Protein AF-0000000084926804 (afdb_homodimer)

Solvent-accessible surface area (backbone atoms only — not comparable to full-atom values): 15052 Å² total; per-residue (Å²): 116,41,61,36,42,78,73,49,74,44,76,38,79,79,90,67,45,27,30,41,32,33,20,32,92,79,50,56,41,26,38,71,42,80,40,52,68,67,52,47,49,53,35,52,42,31,74,64,64,62,81,61,98,59,61,49,73,64,50,40,48,51,51,53,31,52,75,68,44,36,44,70,62,35,22,33,40,64,49,73,57,96,87,41,63,34,20,32,35,34,32,30,38,82,84,68,51,77,44,79,39,80,36,38,44,63,58,36,52,32,47,24,50,66,68,70,32,52,36,30,33,34,68,84,52,56,81,67,37,38,47,47,73,75,73,51,76,125,116,42,62,36,43,79,74,46,75,45,77,38,78,77,89,67,44,26,29,42,32,34,21,31,90,78,52,55,41,26,38,71,42,81,42,52,69,66,52,45,48,51,36,52,45,32,74,64,64,62,83,61,97,60,61,47,73,63,51,42,48,51,50,53,31,52,76,67,45,35,45,70,64,33,22,33,40,62,49,72,56,95,89,40,64,33,18,34,36,35,34,30,40,82,84,69,49,76,42,78,41,80,36,39,46,65,58,36,52,30,45,23,52,68,68,70,32,53,37,28,32,34,68,85,52,57,82,69,37,39,46,43,72,75,73,52,76,127

InterPro domains:
  IPR003729 Bifunctional nuclease domain [PF02577] (20-127)
  IPR003729 Bifunctional nuclease domain [PS51658] (1-133)
  IPR036104 Bifunctional nuclease superfamily [G3DSA:3.10.690.10] (1-134)
  IPR036104 Bifunctional nuclease superfamily [SSF103256] (1-133)

Organism: Caldicellulosiruptor owensensis (strain ATCC 700167 / DSM 13100 / OL) (NCBI:txid632518)

Structure (mmCIF, N/CA/C/O backbone):
data_AF-0000000084926804-model_v1
#
loop_
_entity.id
_entity.type
_entity.pdbx_description
1 polymer 'BFN domain-containing protein'
#
loop_
_atom_site.group_PDB
_atom_site.id
_atom_site.type_symbol
_atom_site.label_atom_id
_atom_site.label_alt_id
_atom_site.label_comp_id
_atom_site.label_asym_id
_atom_site.label_entity_id
_atom_site.label_seq_id
_atom_site.pdbx_PDB_ins_code
_atom_site.Cartn_x
_atom_site.Cartn_y
_atom_site.Cartn_z
_atom_site.occupancy
_atom_site.B_iso_or_equiv
_atom_site.auth_seq_id
_atom_site.auth_comp_id
_atom_site.auth_asym_id
_atom_site.auth_atom_id
_atom_site.pdbx_PDB_model_num
ATOM 1 N N . MET A 1 1 ? 8.609 -23.125 -11.844 1 93.81 1 MET A N 1
ATOM 2 C CA . MET A 1 1 ? 7.625 -22.047 -11.734 1 93.81 1 MET A CA 1
ATOM 3 C C . MET A 1 1 ? 6.91 -21.828 -13.062 1 93.81 1 MET A C 1
ATOM 5 O O . MET A 1 1 ? 7.469 -22.109 -14.125 1 93.81 1 MET A O 1
ATOM 9 N N . ILE A 1 2 ? 5.672 -21.547 -13.031 1 97 2 ILE A N 1
ATOM 10 C CA . ILE A 1 2 ? 4.859 -21.328 -14.219 1 97 2 ILE A CA 1
ATOM 11 C C . ILE A 1 2 ? 4.535 -19.844 -14.359 1 97 2 ILE A C 1
ATOM 13 O O . ILE A 1 2 ? 3.955 -19.25 -13.453 1 97 2 ILE A O 1
ATOM 17 N N . GLU A 1 3 ? 4.93 -19.281 -15.492 1 98.12 3 GLU A N 1
ATOM 18 C CA . GLU A 1 3 ? 4.66 -17.859 -15.727 1 98.12 3 GLU A CA 1
ATOM 19 C C . GLU A 1 3 ? 3.174 -17.625 -15.977 1 98.12 3 GLU A C 1
ATOM 21 O O . GLU A 1 3 ? 2.539 -18.359 -16.734 1 98.12 3 GLU A O 1
ATOM 26 N N . MET A 1 4 ? 2.682 -16.656 -15.289 1 98.06 4 MET A N 1
ATOM 27 C CA . MET A 1 4 ? 1.266 -16.312 -15.367 1 98.06 4 MET A CA 1
ATOM 28 C C . MET A 1 4 ? 1.083 -14.852 -15.758 1 98.06 4 MET A C 1
ATOM 30 O O . MET A 1 4 ? 1.999 -14.047 -15.594 1 98.06 4 MET A O 1
ATOM 34 N N . TYR A 1 5 ? -0.01 -14.523 -16.297 1 96.94 5 TYR A N 1
ATOM 35 C CA . TYR A 1 5 ? -0.399 -13.133 -16.531 1 96.94 5 TYR A CA 1
ATOM 36 C C . TYR A 1 5 ? -1.81 -12.875 -16.016 1 96.94 5 TYR A C 1
ATOM 38 O O . TYR A 1 5 ? -2.609 -13.797 -15.867 1 96.94 5 TYR A O 1
ATOM 46 N N . VAL A 1 6 ? -2.057 -11.617 -15.68 1 97.06 6 VAL A N 1
ATOM 47 C CA . VAL A 1 6 ? -3.395 -11.242 -15.227 1 97.06 6 VAL A CA 1
ATOM 48 C C . VAL A 1 6 ? -4.328 -11.109 -16.438 1 97.06 6 VAL A C 1
ATOM 50 O O . VAL A 1 6 ? -4.18 -10.188 -17.234 1 97.06 6 VAL A O 1
ATOM 53 N N . LYS A 1 7 ? -5.199 -11.953 -16.5 1 94 7 LYS A N 1
ATOM 54 C CA . LYS A 1 7 ? -6.164 -11.883 -17.578 1 94 7 LYS A CA 1
ATOM 55 C C . LYS A 1 7 ? -7.223 -10.82 -17.312 1 94 7 LYS A C 1
ATOM 57 O O . LYS A 1 7 ? -7.504 -9.984 -18.172 1 94 7 LYS A O 1
ATOM 62 N N . ASN A 1 8 ? -7.793 -10.914 -16.172 1 91.88 8 ASN A N 1
ATOM 63 C CA . ASN A 1 8 ? -8.812 -9.953 -15.781 1 91.88 8 ASN A CA 1
ATOM 64 C C . ASN A 1 8 ? -9.094 -10.016 -14.281 1 91.88 8 ASN A C 1
ATOM 66 O O . ASN A 1 8 ? -8.562 -10.875 -13.578 1 91.88 8 ASN A O 1
ATOM 70 N N . VAL A 1 9 ? -9.758 -8.969 -13.836 1 94.88 9 VAL A N 1
ATOM 71 C CA . VAL A 1 9 ? -10.391 -8.977 -12.516 1 94.88 9 VAL A CA 1
ATOM 72 C C . VAL A 1 9 ? -11.906 -9.078 -12.672 1 94.88 9 VAL A C 1
ATOM 74 O O . VAL A 1 9 ? -12.516 -8.273 -13.383 1 94.88 9 VAL A O 1
ATOM 77 N N . VAL A 1 10 ? -12.469 -10.055 -12.016 1 91.31 10 VAL A N 1
ATOM 78 C CA . VAL A 1 10 ? -13.891 -10.312 -12.25 1 91.31 10 VAL A CA 1
ATOM 79 C C . VAL A 1 10 ? -14.68 -10.094 -10.961 1 91.31 10 VAL A C 1
ATOM 81 O O . VAL A 1 10 ? -14.133 -10.242 -9.867 1 91.31 10 VAL A O 1
ATOM 84 N N . PHE A 1 11 ? -15.945 -9.664 -11.172 1 91.69 11 PHE A N 1
ATOM 85 C CA . PHE A 1 11 ? -16.906 -9.523 -10.078 1 91.69 11 PHE A CA 1
ATOM 86 C C . PHE A 1 11 ? -17.906 -10.672 -10.086 1 91.69 11 PHE A C 1
ATOM 88 O O . PHE A 1 11 ? -18.453 -11.016 -11.125 1 91.69 11 PHE A O 1
ATOM 95 N N . PHE A 1 12 ? -17.953 -11.312 -8.93 1 83.88 12 PHE A N 1
ATOM 96 C CA . PHE A 1 12 ? -18.953 -12.367 -8.773 1 83.88 12 PHE A CA 1
ATOM 97 C C . PHE A 1 12 ? -20.219 -11.836 -8.109 1 83.88 12 PHE A C 1
ATOM 99 O O . PHE A 1 12 ? -20.188 -11.438 -6.945 1 83.88 12 PHE A O 1
ATOM 106 N N . GLU A 1 13 ? -21.234 -11.711 -8.812 1 79 13 GLU A N 1
ATOM 107 C CA . GLU A 1 13 ? -22.516 -11.203 -8.297 1 79 13 GLU A CA 1
ATOM 108 C C . GLU A 1 13 ? -23.016 -12.047 -7.137 1 79 13 GLU A C 1
ATOM 110 O O . GLU A 1 13 ? -23.516 -11.516 -6.145 1 79 13 GLU A O 1
ATOM 115 N N . GLU A 1 14 ? -22.859 -13.289 -7.391 1 70.31 14 GLU A N 1
ATOM 116 C CA . GLU A 1 14 ? -23.281 -14.195 -6.328 1 70.31 14 GLU A CA 1
ATOM 117 C C . GLU A 1 14 ? -22.281 -14.203 -5.18 1 70.31 14 GLU A C 1
ATOM 119 O O . GLU A 1 14 ? -21.109 -14.523 -5.371 1 70.31 14 GLU A O 1
ATOM 124 N N . GLY A 1 15 ? -22.609 -13.742 -3.963 1 69.06 15 GLY A N 1
ATOM 125 C CA . GLY A 1 15 ? -21.734 -13.703 -2.803 1 69.06 15 GLY A CA 1
ATOM 126 C C . GLY A 1 15 ? -21.047 -12.359 -2.623 1 69.06 15 GLY A C 1
ATOM 127 O O . GLY A 1 15 ? -20.578 -12.039 -1.53 1 69.06 15 GLY A O 1
ATOM 128 N N . GLY A 1 16 ? -20.984 -11.609 -3.777 1 76.12 16 GLY A N 1
ATOM 129 C CA . GLY A 1 16 ? -20.438 -10.266 -3.709 1 76.12 16 GLY A CA 1
ATOM 130 C C . GLY A 1 16 ? -18.938 -10.234 -3.588 1 76.12 16 GLY A C 1
ATOM 131 O O . GLY A 1 16 ? -18.391 -9.688 -2.625 1 76.12 16 GLY A O 1
ATOM 132 N N . GLY A 1 17 ? -18.188 -10.953 -4.488 1 88.31 17 GLY A N 1
ATOM 133 C CA . GLY A 1 17 ? -16.734 -11 -4.332 1 88.31 17 GLY A CA 1
ATOM 134 C C . GLY A 1 17 ? -15.992 -10.766 -5.633 1 88.31 17 GLY A C 1
ATOM 135 O O . GLY A 1 17 ? -16.609 -10.648 -6.695 1 88.31 17 GLY A O 1
ATOM 136 N N . PHE A 1 18 ? -14.742 -10.43 -5.531 1 94.38 18 PHE A N 1
ATOM 137 C CA . PHE A 1 18 ? -13.867 -10.219 -6.68 1 94.38 18 PHE A CA 1
ATOM 138 C C . PHE A 1 18 ? -12.805 -11.312 -6.75 1 94.38 18 PHE A C 1
ATOM 140 O O . PHE A 1 18 ? -12.453 -11.906 -5.734 1 94.38 18 PHE A O 1
ATOM 147 N N . ALA A 1 19 ? -12.43 -11.586 -7.969 1 94.75 19 ALA A N 1
ATOM 148 C CA . ALA A 1 19 ? -11.289 -12.477 -8.141 1 94.75 19 ALA A CA 1
ATOM 149 C C . ALA A 1 19 ? -10.359 -11.977 -9.242 1 94.75 19 ALA A C 1
ATOM 151 O O . ALA A 1 19 ? -10.82 -11.445 -10.258 1 94.75 19 ALA A O 1
ATOM 152 N N . VAL A 1 20 ? -9.117 -12.047 -8.977 1 96.94 20 VAL A N 1
ATOM 153 C CA . VAL A 1 20 ? -8.141 -11.875 -10.047 1 96.94 20 VAL A CA 1
ATOM 154 C C . VAL A 1 20 ? -7.879 -13.219 -10.727 1 96.94 20 VAL A C 1
ATOM 156 O O . VAL A 1 20 ? -7.711 -14.242 -10.047 1 96.94 20 VAL A O 1
ATOM 159 N N . LEU A 1 21 ? -7.93 -13.219 -12.07 1 96.12 21 LEU A N 1
ATOM 160 C CA . LEU A 1 21 ? -7.695 -14.43 -12.844 1 96.12 21 LEU A CA 1
ATOM 161 C C . LEU A 1 21 ? -6.289 -14.438 -13.438 1 96.12 21 LEU A C 1
ATOM 163 O O . LEU A 1 21 ? -5.996 -13.656 -14.344 1 96.12 21 LEU A O 1
ATOM 167 N N . LEU A 1 22 ? -5.438 -15.312 -12.859 1 97.69 22 LEU A N 1
ATOM 168 C CA . LEU A 1 22 ? -4.098 -15.516 -13.406 1 97.69 22 LEU A CA 1
ATOM 169 C C . LEU A 1 22 ? -4.094 -16.656 -14.414 1 97.69 22 LEU A C 1
ATOM 171 O O . LEU A 1 22 ? -4.52 -17.766 -14.102 1 97.69 22 LEU A O 1
ATOM 175 N N . CYS A 1 23 ? -3.574 -16.375 -15.586 1 96.69 23 CYS A N 1
ATOM 176 C CA . CYS A 1 23 ? -3.584 -17.359 -16.656 1 96.69 23 CYS A CA 1
ATOM 177 C C . CYS A 1 23 ? -2.174 -17.609 -17.188 1 96.69 23 CYS A C 1
ATOM 179 O O . CYS A 1 23 ? -1.32 -16.734 -17.125 1 96.69 23 CYS A O 1
ATOM 181 N N . ASP A 1 24 ? -2.01 -18.859 -17.656 1 95.31 24 ASP A N 1
ATOM 182 C CA . ASP A 1 24 ? -0.743 -19.141 -18.328 1 95.31 24 ASP A CA 1
ATOM 183 C C . ASP A 1 24 ? -0.727 -18.578 -19.734 1 95.31 24 ASP A C 1
ATOM 185 O O . ASP A 1 24 ? -1.743 -18.078 -20.234 1 95.31 24 ASP A O 1
ATOM 189 N N . LYS A 1 25 ? 0.411 -18.609 -20.344 1 91.12 25 LYS A N 1
ATOM 190 C CA . LYS A 1 25 ? 0.63 -17.984 -21.656 1 91.12 25 LYS A CA 1
ATOM 191 C C . LYS A 1 25 ? -0.334 -18.547 -22.703 1 91.12 25 LYS A C 1
ATOM 193 O O . LYS A 1 25 ? -0.746 -17.828 -23.609 1 91.12 25 LYS A O 1
ATOM 198 N N . ASN A 1 26 ? -0.701 -19.766 -22.516 1 89.31 26 ASN A N 1
ATOM 199 C CA . ASN A 1 26 ? -1.553 -20.422 -23.516 1 89.31 26 ASN A CA 1
ATOM 200 C C . ASN A 1 26 ? -3.014 -20.438 -23.062 1 89.31 26 ASN A C 1
ATOM 202 O O . ASN A 1 26 ? -3.848 -21.094 -23.688 1 89.31 26 ASN A O 1
ATOM 206 N N . ASN A 1 27 ? -3.324 -19.75 -22.031 1 87.94 27 ASN A N 1
ATOM 207 C CA . ASN A 1 27 ? -4.672 -19.672 -21.484 1 87.94 27 ASN A CA 1
ATOM 208 C C . ASN A 1 27 ? -5.25 -21.047 -21.188 1 87.94 27 ASN A C 1
ATOM 210 O O . ASN A 1 27 ? -6.445 -21.281 -21.391 1 87.94 27 ASN A O 1
ATOM 214 N N . LYS A 1 28 ? -4.43 -21.969 -20.859 1 89.25 28 LYS A N 1
ATOM 215 C CA . LYS A 1 28 ? -4.883 -23.328 -20.562 1 89.25 28 LYS A CA 1
ATOM 216 C C . LYS A 1 28 ? -5.223 -23.484 -19.078 1 89.25 28 LYS A C 1
ATOM 218 O O . LYS A 1 28 ? -6.078 -24.281 -18.719 1 89.25 28 LYS A O 1
ATOM 223 N N . MET A 1 29 ? -4.488 -22.812 -18.312 1 93.62 29 MET A N 1
ATOM 224 C CA . MET A 1 29 ? -4.68 -22.875 -16.875 1 93.62 29 MET A CA 1
ATOM 225 C C . MET A 1 29 ? -5.008 -21.5 -16.312 1 93.62 29 MET A C 1
ATOM 227 O O . MET A 1 29 ? -4.344 -20.516 -16.641 1 93.62 29 MET A O 1
ATOM 231 N N . VAL A 1 30 ? -6.09 -21.453 -15.508 1 95.69 30 VAL A N 1
ATOM 232 C CA . VAL A 1 30 ? -6.477 -20.219 -14.828 1 95.69 30 VAL A CA 1
ATOM 233 C C . VAL A 1 30 ? -6.48 -20.422 -13.32 1 95.69 30 VAL A C 1
ATOM 235 O O . VAL A 1 30 ? -7.082 -21.391 -12.828 1 95.69 30 VAL A O 1
ATOM 238 N N . LEU A 1 31 ? -5.746 -19.656 -12.633 1 97 31 LEU A N 1
ATOM 239 C CA . LEU A 1 31 ? -5.762 -19.625 -11.172 1 97 31 LEU A CA 1
ATOM 240 C C . LEU A 1 31 ? -6.57 -18.438 -10.656 1 97 31 LEU A C 1
ATOM 242 O O . LEU A 1 31 ? -6.102 -17.312 -10.695 1 97 31 LEU A O 1
ATOM 246 N N . PRO A 1 32 ? -7.754 -18.688 -10.211 1 95.75 32 PRO A N 1
ATOM 247 C CA . PRO A 1 32 ? -8.516 -17.594 -9.602 1 95.75 32 PRO A CA 1
ATOM 248 C C . PRO A 1 32 ? -8.109 -17.328 -8.156 1 95.75 32 PRO A C 1
ATOM 250 O O . PRO A 1 32 ? -7.969 -18.266 -7.363 1 95.75 32 PRO A O 1
ATOM 253 N N . ILE A 1 33 ? -7.859 -16.156 -7.832 1 96.88 33 ILE A N 1
ATOM 254 C CA . ILE A 1 33 ? -7.555 -15.766 -6.461 1 96.88 33 ILE A CA 1
ATOM 255 C C . ILE A 1 33 ? -8.578 -14.742 -5.98 1 96.88 33 ILE A C 1
ATOM 257 O O . ILE A 1 33 ? -8.664 -13.641 -6.527 1 96.88 33 ILE A O 1
ATOM 261 N N . PHE A 1 34 ? -9.367 -15.117 -4.953 1 94.31 34 PHE A N 1
ATOM 262 C CA . PHE A 1 34 ? -10.383 -14.227 -4.41 1 94.31 34 PHE A CA 1
ATOM 263 C C . PHE A 1 34 ? -9.742 -13.07 -3.654 1 94.31 34 PHE A C 1
ATOM 265 O O . PHE A 1 34 ? -8.773 -13.266 -2.912 1 94.31 34 PHE A O 1
ATOM 272 N N . ILE A 1 35 ? -10.25 -11.891 -3.93 1 93.75 35 ILE A N 1
ATOM 273 C CA . ILE A 1 35 ? -9.695 -10.68 -3.326 1 93.75 35 ILE A CA 1
ATOM 274 C C . ILE A 1 35 ? -10.828 -9.727 -2.953 1 93.75 35 ILE A C 1
ATOM 276 O O . ILE A 1 35 ? -11.977 -9.922 -3.355 1 93.75 35 ILE A O 1
ATOM 280 N N . GLY A 1 36 ? -10.539 -8.773 -2.125 1 89.75 36 GLY A N 1
ATOM 281 C CA . GLY A 1 36 ? -11.508 -7.758 -1.767 1 89.75 36 GLY A CA 1
ATOM 282 C C . GLY A 1 36 ? -11.664 -6.68 -2.824 1 89.75 36 GLY A C 1
ATOM 283 O O . GLY A 1 36 ? -10.875 -6.617 -3.773 1 89.75 36 GLY A O 1
ATOM 284 N N . PRO A 1 37 ? -12.719 -5.879 -2.689 1 87.94 37 PRO A N 1
ATOM 285 C CA . PRO A 1 37 ? -12.992 -4.836 -3.682 1 87.94 37 PRO A CA 1
ATOM 286 C C . PRO A 1 37 ? -11.836 -3.85 -3.836 1 87.94 37 PRO A C 1
ATOM 288 O O . PRO A 1 37 ? -11.562 -3.383 -4.945 1 87.94 37 PRO A O 1
ATOM 291 N N . LEU A 1 38 ? -11.195 -3.502 -2.797 1 86.25 38 LEU A N 1
ATOM 292 C CA . LEU A 1 38 ? -10.117 -2.523 -2.857 1 86.25 38 LEU A CA 1
ATOM 293 C C . LEU A 1 38 ? -8.891 -3.109 -3.555 1 86.25 38 LEU A C 1
ATOM 295 O O . LEU A 1 38 ? -8.234 -2.43 -4.352 1 86.25 38 LEU A O 1
ATOM 299 N N . GLU A 1 39 ? -8.625 -4.297 -3.227 1 92.56 39 GLU A N 1
ATOM 300 C CA . GLU A 1 39 ? -7.562 -4.996 -3.941 1 92.56 39 GLU A CA 1
ATOM 301 C C . GLU A 1 39 ? -7.863 -5.086 -5.434 1 92.56 39 GLU A C 1
ATOM 303 O O . GLU A 1 39 ? -6.992 -4.828 -6.266 1 92.56 39 GLU A O 1
ATOM 308 N N . ALA A 1 40 ? -9.094 -5.395 -5.656 1 93.56 40 ALA A N 1
ATOM 309 C CA . ALA A 1 40 ? -9.547 -5.5 -7.043 1 93.56 40 ALA A CA 1
ATOM 310 C C . ALA A 1 40 ? -9.367 -4.176 -7.781 1 93.56 40 ALA A C 1
ATOM 312 O O . ALA A 1 40 ? -8.875 -4.148 -8.914 1 93.56 40 ALA A O 1
ATOM 313 N N . GLN A 1 41 ? -9.727 -3.186 -7.168 1 90.25 41 GLN A N 1
ATOM 314 C CA . GLN A 1 41 ? -9.578 -1.866 -7.773 1 90.25 41 GLN A CA 1
ATOM 315 C C . GLN A 1 41 ? -8.117 -1.538 -8.039 1 90.25 41 GLN A C 1
ATOM 317 O O . GLN A 1 41 ? -7.77 -1.027 -9.109 1 90.25 41 GLN A O 1
ATOM 322 N N . SER A 1 42 ? -7.25 -1.766 -7.105 1 92.44 42 SER A N 1
ATOM 323 C CA . SER A 1 42 ? -5.824 -1.481 -7.246 1 92.44 42 SER A CA 1
ATOM 324 C C . SER A 1 42 ? -5.223 -2.242 -8.422 1 92.44 42 SER A C 1
ATOM 326 O O . SER A 1 42 ? -4.445 -1.682 -9.195 1 92.44 42 SER A O 1
ATOM 328 N N . ILE A 1 43 ? -5.594 -3.457 -8.547 1 96 43 ILE A N 1
ATOM 329 C CA . ILE A 1 43 ? -5.082 -4.285 -9.633 1 96 43 ILE A CA 1
ATOM 330 C C . ILE A 1 43 ? -5.652 -3.801 -10.961 1 96 43 ILE A C 1
ATOM 332 O O . ILE A 1 43 ? -4.93 -3.699 -11.953 1 96 43 ILE A O 1
ATOM 336 N N . ALA A 1 44 ? -6.953 -3.521 -10.992 1 93.62 44 ALA A N 1
ATOM 337 C CA . ALA A 1 44 ? -7.594 -3.029 -12.211 1 93.62 44 ALA A CA 1
ATOM 338 C C . ALA A 1 44 ? -6.93 -1.745 -12.695 1 93.62 44 ALA A C 1
ATOM 340 O O . ALA A 1 44 ? -6.676 -1.585 -13.891 1 93.62 44 ALA A O 1
ATOM 341 N N . LEU A 1 45 ? -6.656 -0.855 -11.805 1 91.94 45 LEU A N 1
ATOM 342 C CA . LEU A 1 45 ? -5.992 0.4 -12.141 1 91.94 45 LEU A CA 1
ATOM 343 C C . LEU A 1 45 ? -4.609 0.144 -12.734 1 91.94 45 LEU A C 1
ATOM 345 O O . LEU A 1 45 ? -4.215 0.799 -13.703 1 91.94 45 LEU A O 1
ATOM 349 N N . ALA A 1 46 ? -3.898 -0.763 -12.156 1 93.5 46 ALA A N 1
ATOM 350 C CA . ALA A 1 46 ? -2.574 -1.111 -12.664 1 93.5 46 ALA A CA 1
ATOM 351 C C . ALA A 1 46 ? -2.664 -1.708 -14.07 1 93.5 46 ALA A C 1
ATOM 353 O O . ALA A 1 46 ? -1.824 -1.422 -14.922 1 93.5 46 ALA A O 1
ATOM 354 N N . LEU A 1 47 ? -3.656 -2.549 -14.273 1 93.25 47 LEU A N 1
ATOM 355 C CA . LEU A 1 47 ? -3.867 -3.193 -15.562 1 93.25 47 LEU A CA 1
ATOM 356 C C . LEU A 1 47 ? -4.117 -2.156 -16.656 1 93.25 47 LEU A C 1
ATOM 358 O O . LEU A 1 47 ? -3.682 -2.328 -17.797 1 93.25 47 LEU A O 1
ATOM 362 N N . GLU A 1 48 ? -4.781 -1.184 -16.25 1 90.44 48 GLU A N 1
ATOM 363 C CA . GLU A 1 48 ? -5.156 -0.145 -17.203 1 90.44 48 GLU A CA 1
ATOM 364 C C . GLU A 1 48 ? -4.004 0.827 -17.438 1 90.44 48 GLU A C 1
ATOM 366 O O . GLU A 1 48 ? -4.066 1.67 -18.344 1 90.44 48 GLU A O 1
ATOM 371 N N . LYS A 1 49 ? -2.947 0.689 -16.719 1 83.75 49 LYS A N 1
ATOM 372 C CA . LYS A 1 49 ? -1.778 1.56 -16.797 1 83.75 49 LYS A CA 1
ATOM 373 C C . LYS A 1 49 ? -2.176 3.027 -16.656 1 83.75 49 LYS A C 1
ATOM 375 O O . LYS A 1 49 ? -1.658 3.883 -17.391 1 83.75 49 LYS A O 1
ATOM 380 N N . GLN A 1 50 ? -3.125 3.207 -15.914 1 77 50 GLN A N 1
ATOM 381 C CA . GLN A 1 50 ? -3.602 4.57 -15.703 1 77 50 GLN A CA 1
ATOM 382 C C . GLN A 1 50 ? -2.725 5.309 -14.695 1 77 50 GLN A C 1
ATOM 384 O O . GLN A 1 50 ? -2.443 4.793 -13.609 1 77 50 GLN A O 1
ATOM 389 N N . LYS A 1 51 ? -2.152 6.402 -15.18 1 75.88 51 LYS A N 1
ATOM 390 C CA . LYS A 1 51 ? -1.405 7.242 -14.25 1 75.88 51 LYS A CA 1
ATOM 391 C C . LYS A 1 51 ? -2.322 8.25 -13.555 1 75.88 51 LYS A C 1
ATOM 393 O O . LYS A 1 51 ? -3.045 8.992 -14.219 1 75.88 51 LYS A O 1
ATOM 398 N N . LEU A 1 52 ? -2.34 8.062 -12.305 1 80.06 52 LEU A N 1
ATOM 399 C CA . LEU A 1 52 ? -3.164 8.984 -11.523 1 80.06 52 LEU A CA 1
ATOM 400 C C . LEU A 1 52 ? -2.35 10.188 -11.062 1 80.06 52 LEU A C 1
ATOM 402 O O . LEU A 1 52 ? -1.125 10.102 -10.938 1 80.06 52 LEU A O 1
ATOM 406 N N . PRO A 1 53 ? -2.967 11.32 -10.891 1 77.25 53 PRO A N 1
ATOM 407 C CA . PRO A 1 53 ? -2.266 12.547 -10.5 1 77.25 53 PRO A CA 1
ATOM 408 C C . PRO A 1 53 ? -1.486 12.391 -9.195 1 77.25 53 PRO A C 1
ATOM 410 O O . PRO A 1 53 ? -0.422 12.992 -9.031 1 77.25 53 PRO A O 1
ATOM 413 N N . ARG A 1 54 ? -2.053 11.594 -8.328 1 83.69 54 ARG A N 1
ATOM 414 C CA . ARG A 1 54 ? -1.399 11.312 -7.051 1 83.69 54 ARG A CA 1
ATOM 415 C C . ARG A 1 54 ? -1.157 9.82 -6.879 1 83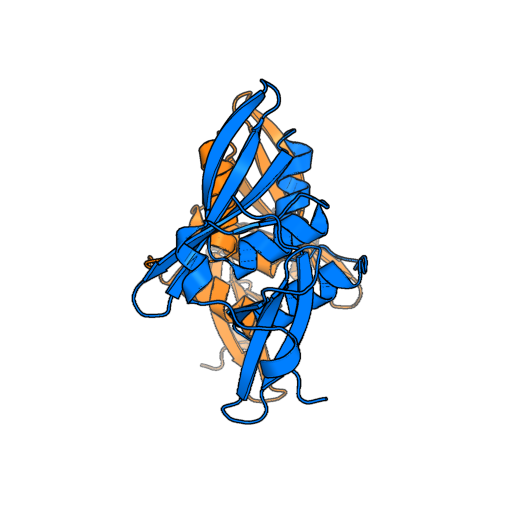.69 54 ARG A C 1
ATOM 417 O O . ARG A 1 54 ? -1.981 9 -7.293 1 83.69 54 ARG A O 1
ATOM 424 N N . PRO A 1 55 ? -0.018 9.586 -6.273 1 88.56 55 PRO A N 1
ATOM 425 C CA . PRO A 1 55 ? 0.291 8.172 -6.086 1 88.56 55 PRO A CA 1
ATOM 426 C C . PRO A 1 55 ? -0.686 7.473 -5.141 1 88.56 55 PRO A C 1
ATOM 428 O O . PRO A 1 55 ? -1.005 8.008 -4.074 1 88.56 55 PRO A O 1
ATOM 431 N N . LEU A 1 56 ? -1.169 6.348 -5.641 1 92 56 LEU A N 1
ATOM 432 C CA . LEU A 1 56 ? -1.864 5.465 -4.711 1 92 56 LEU A CA 1
ATOM 433 C C . LEU A 1 56 ? -0.872 4.621 -3.918 1 92 56 LEU A C 1
ATOM 435 O O . LEU A 1 56 ? 0.342 4.758 -4.086 1 92 56 LEU A O 1
ATOM 439 N N . THR A 1 57 ? -1.408 3.83 -3.078 1 94.5 57 THR A N 1
ATOM 440 C CA . THR A 1 57 ? -0.573 3.141 -2.102 1 94.5 57 THR A CA 1
ATOM 441 C C . THR A 1 57 ? 0.496 2.303 -2.797 1 94.5 57 THR A C 1
ATOM 443 O O . THR A 1 57 ? 1.676 2.375 -2.445 1 94.5 57 THR A O 1
ATOM 446 N N . HIS A 1 58 ? 0.123 1.53 -3.803 1 95.88 58 HIS A N 1
ATOM 447 C CA . HIS A 1 58 ? 1.098 0.682 -4.48 1 95.88 58 HIS A CA 1
ATOM 448 C C . HIS A 1 58 ? 2.059 1.511 -5.324 1 95.88 58 HIS A C 1
ATOM 450 O O . HIS A 1 58 ? 3.217 1.133 -5.504 1 95.88 58 HIS A O 1
ATOM 456 N N . ASP A 1 59 ? 1.575 2.639 -5.832 1 94.62 59 ASP A N 1
ATOM 457 C CA . ASP A 1 59 ? 2.461 3.557 -6.543 1 94.62 59 ASP A CA 1
ATOM 458 C C . ASP A 1 59 ? 3.527 4.125 -5.609 1 94.62 59 ASP A C 1
ATOM 460 O O . ASP A 1 59 ? 4.684 4.277 -6 1 94.62 59 ASP A O 1
ATOM 464 N N . LEU A 1 60 ? 3.066 4.426 -4.441 1 95.38 60 LEU A N 1
ATOM 465 C CA . LEU A 1 60 ? 4.004 4.91 -3.436 1 95.38 60 LEU A CA 1
ATOM 466 C C . LEU A 1 60 ? 5.09 3.877 -3.16 1 95.38 60 LEU A C 1
ATOM 468 O O . LEU A 1 60 ? 6.27 4.219 -3.055 1 95.38 60 LEU A O 1
ATOM 472 N N . ILE A 1 61 ? 4.715 2.631 -3.029 1 96.5 61 ILE A N 1
ATOM 473 C CA . ILE A 1 61 ? 5.672 1.554 -2.814 1 96.5 61 ILE A CA 1
ATOM 474 C C . ILE A 1 61 ? 6.703 1.547 -3.941 1 96.5 61 ILE A C 1
ATOM 476 O O . ILE A 1 61 ? 7.91 1.517 -3.689 1 96.5 61 ILE A O 1
ATOM 480 N N . VAL A 1 62 ? 6.215 1.609 -5.164 1 96.12 62 VAL A N 1
ATOM 481 C CA . VAL A 1 62 ? 7.086 1.565 -6.336 1 96.12 62 VAL A CA 1
ATOM 482 C C . VAL A 1 62 ? 8.016 2.775 -6.336 1 96.12 62 VAL A C 1
ATOM 484 O O . VAL A 1 62 ? 9.219 2.643 -6.582 1 96.12 62 VAL A O 1
ATOM 487 N N . GLU A 1 63 ? 7.508 3.914 -5.996 1 95 63 GLU A N 1
ATOM 488 C CA . GLU A 1 63 ? 8.312 5.137 -5.977 1 95 63 GLU A CA 1
ATOM 489 C C . GLU A 1 63 ? 9.406 5.059 -4.918 1 95 63 GLU A C 1
ATOM 491 O O . GL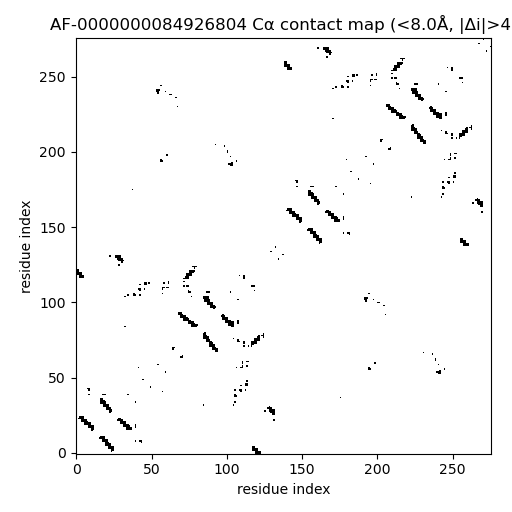U A 1 63 ? 10.539 5.473 -5.16 1 95 63 GLU A O 1
ATOM 496 N N . ILE A 1 64 ? 9.047 4.527 -3.752 1 96 64 ILE A N 1
ATOM 497 C CA . ILE A 1 64 ? 10.031 4.363 -2.688 1 96 64 ILE A CA 1
ATOM 498 C C . ILE A 1 64 ? 11.133 3.416 -3.152 1 96 64 ILE A C 1
ATOM 500 O O . ILE A 1 64 ? 12.32 3.725 -3.016 1 96 64 ILE A O 1
ATOM 504 N N . MET A 1 65 ? 10.742 2.316 -3.686 1 96.12 65 MET A N 1
ATOM 505 C CA . MET A 1 65 ? 11.727 1.336 -4.141 1 96.12 65 MET A CA 1
ATOM 506 C C . MET A 1 65 ? 12.633 1.934 -5.211 1 96.12 65 MET A C 1
ATOM 508 O O . MET A 1 65 ? 13.852 1.747 -5.168 1 96.12 65 MET A O 1
ATOM 512 N N . GLN A 1 66 ? 12.055 2.664 -6.133 1 94.69 66 GLN A N 1
ATOM 513 C CA . GLN A 1 66 ? 12.836 3.291 -7.195 1 94.69 66 GLN A CA 1
ATOM 514 C C . GLN A 1 66 ? 13.828 4.301 -6.629 1 94.69 66 GLN A C 1
ATOM 516 O O . GLN A 1 66 ? 14.984 4.344 -7.047 1 94.69 66 GLN A O 1
ATOM 521 N N . LYS A 1 67 ? 13.391 5.051 -5.703 1 94.06 67 LYS A N 1
ATOM 522 C CA . LYS A 1 67 ? 14.227 6.078 -5.086 1 94.06 67 LYS A CA 1
ATOM 523 C C . LYS A 1 67 ? 15.453 5.465 -4.422 1 94.06 67 LYS A C 1
ATOM 525 O O . LYS A 1 67 ? 16.516 6.09 -4.375 1 94.06 67 LYS A O 1
ATOM 530 N N . PHE A 1 68 ? 15.383 4.25 -4.016 1 94.62 68 PHE A N 1
ATOM 531 C CA . PHE A 1 68 ? 16.469 3.611 -3.291 1 94.62 68 PHE A CA 1
ATOM 532 C C . PHE A 1 68 ? 17.094 2.492 -4.117 1 94.62 68 PHE A C 1
ATOM 534 O O . PHE A 1 68 ? 17.75 1.604 -3.576 1 94.62 68 PHE A O 1
ATOM 541 N N . SER A 1 69 ? 16.781 2.463 -5.398 1 94.75 69 SER A N 1
ATOM 542 C CA . SER A 1 69 ? 17.375 1.566 -6.383 1 94.75 69 SER A CA 1
ATOM 543 C C . SER A 1 69 ? 17.062 0.108 -6.066 1 94.75 69 SER A C 1
ATOM 545 O O . SER A 1 69 ? 17.938 -0.756 -6.156 1 94.75 69 SER A O 1
ATOM 547 N N . ILE A 1 70 ? 15.867 -0.072 -5.605 1 96.12 70 ILE A N 1
ATOM 548 C CA . ILE A 1 70 ? 15.336 -1.414 -5.398 1 96.12 70 ILE A CA 1
ATOM 549 C C . ILE A 1 70 ? 14.391 -1.774 -6.539 1 96.12 70 ILE A C 1
ATOM 551 O O . ILE A 1 70 ? 13.57 -0.953 -6.961 1 96.12 70 ILE A O 1
ATOM 555 N N . SER A 1 71 ? 14.562 -2.922 -7.109 1 97.62 71 SER A N 1
ATOM 556 C CA . SER A 1 71 ? 13.68 -3.363 -8.188 1 97.62 71 SER A CA 1
ATOM 557 C C . SER A 1 71 ? 12.977 -4.668 -7.828 1 97.62 71 SER A C 1
ATOM 559 O O . SER A 1 71 ? 13.516 -5.48 -7.07 1 97.62 71 SER A O 1
ATOM 561 N N . ILE A 1 72 ? 11.789 -4.793 -8.281 1 98.06 72 ILE A N 1
ATOM 562 C CA . ILE A 1 72 ? 11.086 -6.066 -8.188 1 98.06 72 ILE A CA 1
ATOM 563 C C . ILE A 1 72 ? 11.43 -6.938 -9.398 1 98.06 72 ILE A C 1
ATOM 565 O O . ILE A 1 72 ? 11.219 -6.531 -10.539 1 98.06 72 ILE A O 1
ATOM 569 N N . GLN A 1 73 ? 11.883 -8.086 -9.133 1 98.19 73 GLN A N 1
ATOM 570 C CA . GLN A 1 73 ? 12.297 -8.969 -10.211 1 98.19 73 GLN A CA 1
ATOM 571 C C . GLN A 1 73 ? 11.148 -9.867 -10.656 1 98.19 73 GLN A C 1
ATOM 573 O O . GLN A 1 73 ? 11 -10.156 -11.844 1 98.19 73 GLN A O 1
ATOM 578 N N . LYS A 1 74 ? 10.445 -10.305 -9.688 1 98.56 74 LYS A N 1
ATOM 579 C CA . LYS A 1 74 ? 9.312 -11.18 -9.977 1 98.56 74 LYS A CA 1
ATOM 580 C C . LYS A 1 74 ? 8.422 -11.352 -8.75 1 98.56 74 LYS A C 1
ATOM 582 O O . LYS A 1 74 ? 8.852 -11.078 -7.621 1 98.56 74 LYS A O 1
ATOM 587 N N . ALA A 1 75 ? 7.203 -11.695 -8.953 1 98.75 75 ALA A N 1
ATOM 588 C CA . ALA A 1 75 ? 6.25 -12.156 -7.945 1 98.75 75 ALA A CA 1
ATOM 589 C C . ALA A 1 75 ? 5.906 -13.625 -8.148 1 98.75 75 ALA A C 1
ATOM 591 O O . ALA A 1 75 ? 5.742 -14.086 -9.281 1 98.75 75 ALA A O 1
ATOM 592 N N . ILE A 1 76 ? 5.82 -14.359 -7.074 1 98.81 76 ILE A N 1
ATOM 593 C CA . ILE A 1 76 ? 5.48 -15.773 -7.18 1 98.81 76 ILE A CA 1
ATOM 594 C C . ILE A 1 76 ? 4.32 -16.094 -6.238 1 98.81 76 ILE A C 1
ATOM 596 O O . ILE A 1 76 ? 4.391 -15.828 -5.039 1 98.81 76 ILE A O 1
ATOM 600 N N . ILE A 1 77 ? 3.227 -16.562 -6.809 1 98.81 77 ILE A N 1
ATOM 601 C CA . ILE A 1 77 ? 2.234 -17.219 -5.957 1 98.81 77 ILE A CA 1
ATOM 602 C C . ILE A 1 77 ? 2.766 -18.562 -5.477 1 98.81 77 ILE A C 1
ATOM 604 O O . ILE A 1 77 ? 2.943 -19.484 -6.277 1 98.81 77 ILE A O 1
ATOM 608 N N . THR A 1 78 ? 2.908 -18.719 -4.152 1 98.38 78 THR A N 1
ATOM 609 C CA . THR A 1 78 ? 3.779 -19.797 -3.68 1 98.38 78 THR A CA 1
ATOM 610 C C . THR A 1 78 ? 2.961 -20.938 -3.096 1 98.38 78 THR A C 1
ATOM 612 O O . THR A 1 78 ? 3.379 -22.094 -3.146 1 98.38 78 THR A O 1
ATOM 615 N N . ASP A 1 79 ? 1.844 -20.5 -2.465 1 97.44 79 ASP A N 1
ATOM 616 C CA . ASP A 1 79 ? 1.184 -21.516 -1.659 1 97.44 79 ASP A CA 1
ATOM 617 C C . ASP A 1 79 ? -0.287 -21.172 -1.432 1 97.44 79 ASP A C 1
ATOM 619 O O . ASP A 1 79 ? -0.739 -20.094 -1.799 1 97.44 79 ASP A O 1
ATOM 623 N N . ILE A 1 80 ? -1.021 -22.219 -0.942 1 96.94 80 ILE A N 1
ATOM 624 C CA . ILE A 1 80 ? -2.385 -22.047 -0.454 1 96.94 80 ILE A CA 1
ATOM 625 C C . ILE A 1 80 ? -2.574 -22.844 0.837 1 96.94 80 ILE A C 1
ATOM 627 O O . ILE A 1 80 ? -2.158 -24 0.93 1 96.94 80 ILE A O 1
ATOM 631 N N . LYS A 1 81 ? -3.025 -22.125 1.854 1 94.56 81 LYS A N 1
ATOM 632 C CA . LYS A 1 81 ? -3.344 -22.75 3.133 1 94.56 81 LYS A CA 1
ATOM 633 C C . LYS A 1 81 ? -4.75 -22.375 3.594 1 94.56 81 LYS A C 1
ATOM 635 O O . LYS A 1 81 ? -5.047 -21.188 3.811 1 94.56 81 LYS A O 1
ATOM 640 N N . ASP A 1 82 ? -5.625 -23.328 3.789 1 93.12 82 ASP A N 1
ATOM 641 C CA . ASP A 1 82 ? -6.996 -23.109 4.234 1 93.12 82 ASP A CA 1
ATOM 642 C C . ASP A 1 82 ? -7.684 -22.047 3.391 1 93.12 82 ASP A C 1
ATOM 644 O O . ASP A 1 82 ? -8.266 -21.094 3.93 1 93.12 82 ASP A O 1
ATOM 648 N N . GLY A 1 83 ? -7.434 -22.172 2.104 1 91.5 83 GLY A N 1
ATOM 649 C CA . GLY A 1 83 ? -8.109 -21.297 1.161 1 91.5 83 GLY A CA 1
ATOM 650 C C . GLY A 1 83 ? -7.43 -19.953 0.992 1 91.5 83 GLY A C 1
ATOM 651 O O . GLY A 1 83 ? -7.863 -19.125 0.189 1 91.5 83 GLY A O 1
ATOM 652 N N . THR A 1 84 ? -6.336 -19.797 1.722 1 93.31 84 THR A N 1
ATOM 653 C CA . THR A 1 84 ? -5.621 -18.531 1.661 1 93.31 84 THR A CA 1
ATOM 654 C C . THR A 1 84 ? -4.344 -18.672 0.84 1 93.31 84 THR A C 1
ATOM 656 O O . THR A 1 84 ? -3.494 -19.516 1.138 1 93.31 84 THR A O 1
ATOM 659 N N . TYR A 1 85 ? -4.219 -17.844 -0.179 1 96.88 85 TYR A N 1
ATOM 660 C CA . TYR A 1 85 ? -3.039 -17.891 -1.034 1 96.88 85 TYR A CA 1
ATOM 661 C C . TYR A 1 85 ? -1.921 -17.031 -0.459 1 96.88 85 TYR A C 1
ATOM 663 O O . TYR A 1 85 ? -2.182 -16.016 0.205 1 96.88 85 TYR A O 1
ATOM 671 N N . TYR A 1 86 ? -0.724 -17.453 -0.759 1 97.06 86 TYR A N 1
ATOM 672 C CA . TYR A 1 86 ? 0.483 -16.734 -0.347 1 97.06 86 TYR A CA 1
ATOM 673 C C . TYR A 1 86 ? 1.341 -16.375 -1.554 1 97.06 86 TYR A C 1
ATOM 675 O O . TYR A 1 86 ? 1.355 -17.094 -2.553 1 97.06 86 TYR A O 1
ATOM 683 N N . ALA A 1 87 ? 2.023 -15.312 -1.365 1 98.12 87 ALA A N 1
ATOM 684 C CA . ALA A 1 87 ? 2.932 -14.875 -2.424 1 98.12 87 ALA A CA 1
ATOM 685 C C . ALA A 1 87 ? 4.234 -14.336 -1.842 1 98.12 87 ALA A C 1
ATOM 687 O O . ALA A 1 87 ? 4.328 -14.094 -0.637 1 98.12 87 ALA A O 1
ATOM 688 N N . GLU A 1 88 ? 5.176 -14.281 -2.699 1 98 88 GLU A N 1
ATOM 689 C CA . GLU A 1 88 ? 6.477 -13.695 -2.389 1 98 88 GLU A CA 1
ATOM 690 C C . GLU A 1 88 ? 6.906 -12.703 -3.465 1 98 88 GLU A C 1
ATOM 692 O O . GLU A 1 88 ? 6.625 -12.906 -4.648 1 98 88 GLU A O 1
ATOM 697 N N . LEU A 1 89 ? 7.523 -11.672 -3.02 1 98.38 89 LEU A N 1
ATOM 698 C CA . LEU A 1 89 ? 8.18 -10.727 -3.91 1 98.38 89 LEU A CA 1
ATOM 699 C C . LEU A 1 89 ? 9.695 -10.922 -3.893 1 98.38 89 LEU A C 1
ATOM 701 O O . LEU A 1 89 ? 10.289 -11.078 -2.826 1 98.38 89 LEU A O 1
ATOM 705 N N . TYR A 1 90 ? 10.227 -11.008 -5.004 1 98.62 90 TYR A N 1
ATOM 706 C CA . TYR A 1 90 ? 11.68 -11.039 -5.152 1 98.62 90 TYR A CA 1
ATOM 707 C C . TYR A 1 90 ? 12.219 -9.664 -5.527 1 98.62 90 TYR A C 1
ATOM 709 O O . TYR A 1 90 ? 11.945 -9.156 -6.617 1 98.62 90 TYR A O 1
ATOM 717 N N . LEU A 1 91 ? 12.961 -9.109 -4.57 1 98.31 91 LEU A N 1
ATOM 718 C CA . LEU A 1 91 ? 13.477 -7.746 -4.711 1 98.31 91 LEU A CA 1
ATOM 719 C C . LEU A 1 91 ? 14.992 -7.754 -4.879 1 98.31 91 LEU A C 1
ATOM 721 O O . LEU A 1 91 ? 15.68 -8.578 -4.277 1 98.31 91 LEU A O 1
ATOM 725 N N . ARG A 1 92 ? 15.445 -6.871 -5.703 1 97.5 92 ARG A N 1
ATOM 726 C CA . ARG A 1 92 ? 16.875 -6.727 -5.949 1 97.5 92 ARG A CA 1
ATOM 727 C C . ARG A 1 92 ? 17.359 -5.324 -5.598 1 97.5 92 ARG A C 1
ATOM 729 O O . ARG A 1 92 ? 16.703 -4.336 -5.938 1 97.5 92 ARG A O 1
ATOM 736 N N . ASP A 1 93 ? 18.531 -5.254 -4.918 1 94.06 93 ASP A N 1
ATOM 737 C CA . ASP A 1 93 ? 19.078 -3.945 -4.578 1 94.06 93 ASP A CA 1
ATOM 738 C C . ASP A 1 93 ? 20.172 -3.531 -5.562 1 94.06 93 ASP A C 1
ATOM 740 O O . ASP A 1 93 ? 20.406 -4.219 -6.559 1 94.06 93 ASP A O 1
ATOM 744 N N . TYR A 1 94 ? 20.75 -2.441 -5.273 1 90.75 94 TYR A N 1
ATOM 745 C CA . TYR A 1 94 ? 21.734 -1.856 -6.176 1 90.75 94 TYR A CA 1
ATOM 746 C C . TYR A 1 94 ? 22.984 -2.725 -6.25 1 90.75 94 TYR A C 1
ATOM 748 O O . TYR A 1 94 ? 23.75 -2.639 -7.211 1 90.75 94 TYR A O 1
ATOM 756 N N . ASN A 1 95 ? 23.234 -3.635 -5.254 1 93.12 95 ASN A N 1
ATOM 757 C CA . ASN A 1 95 ? 24.375 -4.551 -5.25 1 93.12 95 ASN A CA 1
ATOM 758 C C . ASN A 1 95 ? 24 -5.898 -5.863 1 93.12 95 ASN A C 1
ATOM 760 O O . ASN A 1 95 ? 24.766 -6.859 -5.766 1 93.12 95 ASN A O 1
ATOM 764 N N . ASN A 1 96 ? 22.828 -5.996 -6.344 1 94.62 96 ASN A N 1
ATOM 765 C CA . ASN A 1 96 ? 22.344 -7.195 -7.016 1 94.62 96 ASN A CA 1
ATOM 766 C C . ASN A 1 96 ? 22.047 -8.312 -6.02 1 94.62 96 ASN A C 1
ATOM 768 O O . ASN A 1 96 ? 22.094 -9.492 -6.371 1 94.62 96 ASN A O 1
ATOM 772 N N . VAL A 1 97 ? 21.891 -7.934 -4.809 1 94.62 97 VAL A N 1
ATOM 773 C CA . VAL A 1 97 ? 21.469 -8.898 -3.797 1 94.62 97 VAL A CA 1
ATOM 774 C C . VAL A 1 97 ? 19.953 -9.062 -3.848 1 94.62 97 VAL A C 1
ATOM 776 O O . VAL A 1 97 ? 19.219 -8.078 -3.865 1 94.62 97 VAL A O 1
ATOM 779 N N . ILE A 1 98 ? 19.562 -10.328 -3.867 1 96.5 98 ILE A N 1
ATOM 780 C CA . ILE A 1 98 ? 18.141 -10.656 -3.959 1 96.5 98 ILE A CA 1
ATOM 781 C C . ILE A 1 98 ? 17.578 -10.898 -2.562 1 96.5 98 ILE A C 1
ATOM 783 O O . ILE A 1 98 ? 18.188 -11.594 -1.752 1 96.5 98 ILE A O 1
ATOM 787 N N . SER A 1 99 ? 16.5 -10.258 -2.309 1 96.69 99 SER A N 1
ATOM 788 C CA . SER A 1 99 ? 15.727 -10.484 -1.085 1 96.69 99 SER A CA 1
ATOM 789 C C . SER A 1 99 ? 14.312 -10.945 -1.397 1 96.69 99 SER A C 1
ATOM 791 O O . SER A 1 99 ? 13.703 -10.492 -2.373 1 96.69 99 SER A O 1
ATOM 793 N N . VAL A 1 100 ? 13.883 -11.836 -0.542 1 97.62 100 VAL A N 1
ATOM 794 C CA . VAL A 1 100 ? 12.531 -12.359 -0.704 1 97.62 100 VAL A CA 1
ATOM 795 C C . VAL A 1 100 ? 11.641 -11.867 0.436 1 97.62 100 VAL A C 1
ATOM 797 O O . VAL A 1 100 ? 12.039 -11.914 1.604 1 97.62 100 VAL A O 1
ATOM 800 N N . ILE A 1 101 ? 10.469 -11.398 0.059 1 96.19 101 ILE A N 1
ATOM 801 C CA . ILE A 1 101 ? 9.555 -10.875 1.072 1 96.19 101 ILE A CA 1
ATOM 802 C C . ILE A 1 101 ? 8.188 -11.531 0.913 1 96.19 101 ILE A C 1
ATOM 804 O O . ILE A 1 101 ? 7.68 -11.656 -0.205 1 96.19 101 ILE A O 1
ATOM 808 N N . ASP A 1 102 ? 7.664 -11.914 2.072 1 95.5 102 ASP A N 1
ATOM 809 C CA . ASP A 1 102 ? 6.301 -12.438 2.082 1 95.5 102 ASP A CA 1
ATOM 810 C C . ASP A 1 102 ? 5.293 -11.352 1.729 1 95.5 102 ASP A C 1
ATOM 812 O O . ASP A 1 102 ? 5.457 -10.195 2.115 1 95.5 102 ASP A O 1
ATOM 816 N N . SER A 1 103 ? 4.262 -11.695 1.017 1 96.38 103 SER A N 1
ATOM 817 C CA . SER A 1 103 ? 3.25 -10.742 0.559 1 96.38 103 SER A CA 1
ATOM 818 C C . SER A 1 103 ? 1.91 -11.438 0.324 1 96.38 103 SER A C 1
ATOM 820 O O . SER A 1 103 ? 1.866 -12.633 0.029 1 96.38 103 SER A O 1
ATOM 822 N N . ARG A 1 104 ? 0.797 -10.68 0.556 1 96.75 104 ARG A N 1
ATOM 823 C CA . ARG A 1 104 ? -0.458 -11.172 -0.003 1 96.75 104 ARG A CA 1
ATOM 824 C C . ARG A 1 104 ? -0.41 -11.188 -1.527 1 96.75 104 ARG A C 1
ATOM 826 O O . ARG A 1 104 ? 0.258 -10.352 -2.141 1 96.75 104 ARG A O 1
ATOM 833 N N . PRO A 1 105 ? -1.091 -12.109 -2.145 1 98 105 PRO A N 1
ATOM 834 C CA . PRO A 1 105 ? -1.09 -12.172 -3.607 1 98 105 PRO A CA 1
ATOM 835 C C . PRO A 1 105 ? -1.583 -10.875 -4.254 1 98 105 PRO A C 1
ATOM 837 O O . PRO A 1 105 ? -1.021 -10.43 -5.258 1 98 105 PRO A O 1
ATOM 840 N N . SER A 1 106 ? -2.586 -10.289 -3.658 1 97.19 106 SER A N 1
ATOM 841 C CA . SER A 1 106 ? -3.135 -9.07 -4.234 1 97.19 106 SER A CA 1
ATOM 842 C C . SER A 1 106 ? -2.09 -7.961 -4.281 1 97.19 106 SER A C 1
ATOM 844 O O . SER A 1 106 ? -1.965 -7.262 -5.289 1 97.19 106 SER A O 1
ATOM 846 N N . ASP A 1 107 ? -1.302 -7.812 -3.277 1 97.31 107 ASP A N 1
ATOM 847 C CA . ASP A 1 107 ? -0.24 -6.812 -3.246 1 97.31 107 ASP A CA 1
ATOM 848 C C . ASP A 1 107 ? 0.861 -7.148 -4.25 1 97.31 107 ASP A C 1
ATOM 850 O O . ASP A 1 107 ? 1.338 -6.273 -4.973 1 97.31 107 ASP A O 1
ATOM 854 N N . ALA A 1 108 ? 1.229 -8.398 -4.25 1 98.38 108 ALA A N 1
ATOM 855 C CA . ALA A 1 108 ? 2.291 -8.844 -5.152 1 98.38 108 ALA A CA 1
ATOM 856 C C . ALA A 1 108 ? 1.908 -8.594 -6.609 1 98.38 108 ALA A C 1
ATOM 858 O O . ALA A 1 108 ? 2.711 -8.078 -7.391 1 98.38 108 ALA A O 1
ATOM 859 N N . ILE A 1 109 ? 0.737 -8.953 -6.906 1 98.44 109 ILE A N 1
ATOM 860 C CA . ILE A 1 109 ? 0.247 -8.82 -8.273 1 98.44 109 ILE A CA 1
ATOM 861 C C . ILE A 1 109 ? 0.146 -7.344 -8.648 1 98.44 109 ILE A C 1
ATOM 863 O O . ILE A 1 109 ? 0.571 -6.941 -9.734 1 98.44 109 ILE A O 1
ATOM 867 N N . ALA A 1 110 ? -0.414 -6.543 -7.73 1 97.62 110 ALA A N 1
ATOM 868 C CA . ALA A 1 110 ? -0.558 -5.109 -7.973 1 97.62 110 ALA A CA 1
ATOM 869 C C . ALA A 1 110 ? 0.796 -4.461 -8.242 1 97.62 110 ALA A C 1
ATOM 871 O O . ALA A 1 110 ? 0.927 -3.639 -9.156 1 97.62 110 ALA A O 1
ATOM 872 N N . LEU A 1 111 ? 1.745 -4.82 -7.512 1 97.88 111 LEU A N 1
ATOM 873 C CA . LEU A 1 111 ? 3.08 -4.254 -7.664 1 97.88 111 LEU A CA 1
ATOM 874 C C . LEU A 1 111 ? 3.738 -4.742 -8.945 1 97.88 111 LEU A C 1
ATOM 876 O O . LEU A 1 111 ? 4.344 -3.957 -9.68 1 97.88 111 LEU A O 1
ATOM 880 N N . ALA A 1 112 ? 3.602 -6.016 -9.219 1 98.25 112 ALA A N 1
ATOM 881 C CA . ALA A 1 112 ? 4.191 -6.598 -10.422 1 98.25 112 ALA A CA 1
ATOM 882 C C . ALA A 1 112 ? 3.672 -5.902 -11.672 1 98.25 112 ALA A C 1
ATOM 884 O O . ALA A 1 112 ? 4.445 -5.582 -12.578 1 98.25 112 ALA A O 1
ATOM 885 N N . LEU A 1 113 ? 2.467 -5.648 -11.695 1 97.5 113 LEU A N 1
ATOM 886 C CA . LEU A 1 113 ? 1.845 -5.012 -12.852 1 97.5 113 LEU A CA 1
ATOM 887 C C . LEU A 1 113 ? 2.381 -3.596 -13.047 1 97.5 113 LEU A C 1
ATOM 889 O O . LEU A 1 113 ? 2.572 -3.146 -14.18 1 97.5 113 LEU A O 1
ATOM 893 N N . ARG A 1 114 ? 2.617 -2.914 -11.984 1 95.75 114 ARG A N 1
ATOM 894 C CA . ARG A 1 114 ? 3.035 -1.517 -12.055 1 95.75 114 ARG A CA 1
ATOM 895 C C . ARG A 1 114 ? 4.461 -1.397 -12.586 1 95.75 114 ARG A C 1
ATOM 897 O O . ARG A 1 114 ? 4.809 -0.406 -13.227 1 95.75 114 ARG A O 1
ATOM 904 N N . VAL A 1 115 ? 5.227 -2.418 -12.32 1 96.44 115 VAL A N 1
ATOM 905 C CA . VAL A 1 115 ? 6.617 -2.316 -12.734 1 96.44 115 VAL A CA 1
ATOM 906 C C . VAL A 1 115 ? 6.887 -3.297 -13.875 1 96.44 115 VAL A C 1
ATOM 908 O O . VAL A 1 115 ? 8.039 -3.506 -14.266 1 96.44 115 VAL A O 1
ATOM 911 N N . ASN A 1 116 ? 5.879 -3.965 -14.352 1 96.31 116 ASN A N 1
ATOM 912 C CA . ASN A 1 116 ? 5.941 -4.879 -15.484 1 96.31 116 ASN A CA 1
ATOM 913 C C . ASN A 1 116 ? 6.934 -6.012 -15.234 1 96.31 116 ASN A C 1
ATOM 915 O O . ASN A 1 116 ? 7.766 -6.312 -16.094 1 96.31 116 ASN A O 1
ATOM 919 N N . CYS A 1 117 ? 6.879 -6.508 -14.07 1 96.88 117 CYS A N 1
ATOM 920 C CA . CYS A 1 117 ? 7.695 -7.691 -13.805 1 96.88 117 CYS A CA 1
ATOM 921 C C . CYS A 1 117 ? 6.863 -8.961 -13.922 1 96.88 117 CYS A C 1
ATOM 923 O O . CYS A 1 117 ? 5.633 -8.914 -13.875 1 96.88 117 CYS A O 1
ATOM 925 N N . PRO A 1 118 ? 7.555 -10.109 -14.07 1 98.38 118 PRO A N 1
ATOM 926 C CA . PRO A 1 118 ? 6.801 -11.344 -14.273 1 98.38 118 PRO A CA 1
ATOM 927 C C . PRO A 1 118 ? 6.141 -11.852 -13 1 98.38 118 PRO A C 1
ATOM 929 O O . PRO A 1 118 ? 6.625 -11.578 -11.898 1 98.38 118 PRO A O 1
ATOM 932 N N . ILE A 1 119 ? 5.035 -12.539 -13.227 1 98.75 119 ILE A N 1
ATOM 933 C CA . ILE A 1 119 ? 4.309 -13.242 -12.172 1 98.75 119 ILE A CA 1
ATOM 934 C C . ILE A 1 119 ? 4.363 -14.75 -12.422 1 98.75 119 ILE A C 1
ATOM 936 O O . ILE A 1 119 ? 4.133 -15.211 -13.539 1 98.75 119 ILE A O 1
ATOM 940 N N . TYR A 1 120 ? 4.73 -15.469 -11.359 1 98.81 120 TYR A N 1
ATOM 941 C CA . TYR A 1 120 ? 4.793 -16.922 -11.469 1 98.81 120 TYR A CA 1
ATOM 942 C C . TYR A 1 120 ? 3.871 -17.578 -10.453 1 98.81 120 TYR A C 1
ATOM 944 O O . TYR A 1 120 ? 3.479 -16.953 -9.461 1 98.81 120 TYR A O 1
ATOM 952 N N . MET A 1 121 ? 3.541 -18.766 -10.727 1 98.5 121 MET A N 1
ATOM 953 C CA . MET A 1 121 ? 2.848 -19.641 -9.789 1 98.5 121 MET A CA 1
ATOM 954 C C . MET A 1 121 ? 3.66 -20.906 -9.516 1 98.5 121 MET A C 1
ATOM 956 O O . MET A 1 121 ? 4.262 -21.469 -10.43 1 98.5 121 MET A O 1
ATOM 960 N N . ALA A 1 122 ? 3.709 -21.297 -8.289 1 98.44 122 ALA A N 1
ATOM 961 C CA . ALA A 1 122 ? 4.355 -22.562 -7.938 1 98.44 122 ALA A CA 1
ATOM 962 C C . ALA A 1 122 ? 3.633 -23.75 -8.578 1 98.44 122 ALA A C 1
ATOM 964 O O . ALA A 1 122 ? 2.4 -23.781 -8.609 1 98.44 122 ALA A O 1
ATOM 965 N N . PRO A 1 123 ? 4.383 -24.766 -9.008 1 97.56 123 PRO A N 1
ATOM 966 C CA . PRO A 1 123 ? 3.781 -25.922 -9.688 1 97.56 123 PRO A CA 1
ATOM 967 C C . PRO A 1 123 ? 2.756 -26.656 -8.82 1 97.56 123 PRO A C 1
ATOM 969 O O . PRO A 1 123 ? 1.771 -27.188 -9.344 1 97.56 123 PRO A O 1
ATOM 972 N N . LYS A 1 124 ? 2.92 -26.641 -7.539 1 97.75 124 LYS A N 1
ATOM 973 C CA . LYS A 1 124 ? 2.016 -27.344 -6.637 1 97.75 124 LYS A CA 1
ATOM 974 C C . LYS A 1 124 ? 0.612 -26.75 -6.688 1 97.75 124 LYS A C 1
ATOM 976 O O . LYS A 1 124 ? -0.353 -27.375 -6.246 1 97.75 124 LYS A O 1
ATOM 981 N N . LEU A 1 125 ? 0.504 -25.578 -7.23 1 98.06 125 LEU A N 1
ATOM 982 C CA . LEU A 1 125 ? -0.781 -24.891 -7.266 1 98.06 125 LEU A CA 1
ATOM 983 C C . LEU A 1 125 ? -1.57 -25.266 -8.508 1 98.06 125 LEU A C 1
ATOM 985 O O . LEU A 1 125 ? -2.709 -24.828 -8.688 1 98.06 125 LEU A O 1
ATOM 989 N N . ILE A 1 126 ? -1.021 -26.125 -9.383 1 96.62 126 ILE A N 1
ATOM 990 C CA . ILE A 1 126 ? -1.666 -26.516 -10.633 1 96.62 126 ILE A CA 1
ATOM 991 C C . ILE A 1 126 ? -3.02 -27.156 -10.336 1 96.62 126 ILE A C 1
ATOM 993 O O . ILE A 1 126 ? -3.986 -26.953 -11.078 1 96.62 126 ILE A O 1
ATOM 997 N N . GLU A 1 127 ? -3.074 -27.844 -9.266 1 96 127 GLU A N 1
ATOM 998 C CA . GLU A 1 127 ? -4.297 -28.578 -8.938 1 96 127 GLU A CA 1
ATOM 999 C C . GLU A 1 127 ? -5.43 -27.625 -8.578 1 96 127 GLU A C 1
ATOM 1001 O O . GLU A 1 127 ? -6.594 -28.031 -8.516 1 96 127 GLU A O 1
ATOM 1006 N N . PHE A 1 128 ? -5.133 -26.406 -8.312 1 96.06 128 PHE A N 1
ATOM 1007 C CA . PHE A 1 128 ? -6.141 -25.406 -7.945 1 96.06 128 PHE A CA 1
ATOM 1008 C C . PHE A 1 128 ? -6.516 -24.547 -9.148 1 96.06 128 PHE A C 1
ATOM 1010 O O . PHE A 1 128 ? -7.238 -23.562 -9.008 1 96.06 128 PHE A O 1
ATOM 1017 N N . THR A 1 129 ? -6.02 -24.859 -10.258 1 96.12 129 THR A N 1
ATOM 1018 C CA . THR A 1 129 ? -6.324 -24.125 -11.484 1 96.12 129 THR A CA 1
ATOM 1019 C C . THR A 1 129 ? -7.477 -24.781 -12.242 1 96.12 129 THR A C 1
ATOM 1021 O O . THR A 1 129 ? -7.832 -25.938 -11.961 1 96.12 129 THR A O 1
ATOM 1024 N N . TYR A 1 130 ? -8.023 -24.016 -13.117 1 94.38 130 TYR A N 1
ATOM 1025 C CA . TYR A 1 130 ? -9.109 -24.453 -13.984 1 94.38 130 TYR A CA 1
ATOM 1026 C C . TYR A 1 130 ? -8.781 -24.188 -15.445 1 94.38 130 TYR A C 1
ATOM 1028 O O . TYR A 1 130 ? -7.895 -23.391 -15.758 1 94.38 130 TYR A O 1
ATOM 1036 N N . LYS A 1 131 ? -9.539 -24.938 -16.266 1 91.31 131 LYS A N 1
ATOM 1037 C CA . LYS A 1 131 ? -9.484 -24.578 -17.672 1 91.31 131 LYS A CA 1
ATOM 1038 C C . LYS A 1 131 ? -10.258 -23.297 -17.938 1 91.31 131 LYS A C 1
ATOM 1040 O O . LYS A 1 131 ? -11.328 -23.078 -17.375 1 91.31 131 LYS A O 1
ATOM 1045 N N . TYR A 1 132 ? -9.648 -22.391 -18.672 1 82.56 132 TYR A N 1
ATOM 1046 C CA . TYR A 1 132 ? -10.234 -21.078 -18.953 1 82.56 132 TYR A CA 1
ATOM 1047 C C . TYR A 1 132 ? -11.688 -21.219 -19.375 1 82.56 132 TYR A C 1
ATOM 1049 O O . TYR A 1 132 ? -12.547 -20.438 -18.938 1 82.56 132 TYR A O 1
ATOM 1057 N N . GLU A 1 133 ? -12.055 -22.188 -20.219 1 80 133 GLU A N 1
ATOM 1058 C CA . GLU A 1 133 ? -13.398 -22.391 -20.75 1 80 133 GLU A CA 1
ATOM 1059 C C . GLU A 1 133 ? -14.383 -22.766 -19.641 1 80 133 GLU A C 1
ATOM 1061 O O . GLU A 1 133 ? -15.586 -22.547 -19.781 1 80 133 GLU A O 1
ATOM 1066 N N . GLU A 1 134 ? -13.898 -23.281 -18.594 1 78.38 134 GLU A N 1
ATOM 1067 C CA . GLU A 1 134 ? -14.734 -23.734 -17.484 1 78.38 134 GLU A CA 1
ATOM 1068 C C . GLU A 1 134 ? -15.141 -22.562 -16.594 1 78.38 134 GLU A C 1
ATOM 1070 O O . GLU A 1 134 ? -16.141 -22.641 -15.867 1 78.38 134 GLU A O 1
ATOM 1075 N N . LEU A 1 135 ? -14.359 -21.547 -16.516 1 71.38 135 LEU A N 1
ATOM 1076 C CA . LEU A 1 135 ? -14.602 -20.469 -15.57 1 71.38 135 LEU A CA 1
ATOM 1077 C C . LEU A 1 135 ? -15.469 -19.375 -16.203 1 71.38 135 LEU A C 1
ATOM 1079 O O . LEU A 1 135 ? -16.266 -18.734 -15.516 1 71.38 135 LEU A O 1
ATOM 1083 N N . ILE A 1 136 ? -15.188 -18.922 -17.469 1 65.88 136 ILE A N 1
ATOM 1084 C CA . ILE A 1 136 ? -15.961 -17.859 -18.094 1 65.88 136 ILE A CA 1
ATOM 1085 C C . ILE A 1 136 ? -16.953 -18.453 -19.078 1 65.88 136 ILE A C 1
ATOM 1087 O O . ILE A 1 136 ? -16.562 -19.031 -20.094 1 65.88 136 ILE A O 1
ATOM 1091 N N . PRO A 1 137 ? -18.109 -18.688 -18.516 1 54.44 137 PRO A N 1
ATOM 1092 C CA . PRO A 1 137 ? -19.062 -19.25 -19.484 1 54.44 137 PRO A CA 1
ATOM 1093 C C . PRO A 1 137 ? -18.969 -18.594 -20.859 1 54.44 137 PRO A C 1
ATOM 1095 O O . PRO A 1 137 ? -18.719 -17.391 -20.953 1 54.44 137 PRO A O 1
ATOM 1098 N N . GLN A 1 138 ? -18.734 -19.375 -21.906 1 43.84 138 GLN A N 1
ATOM 1099 C CA . GLN A 1 138 ? -18.922 -18.938 -23.281 1 43.84 138 GLN A CA 1
ATOM 1100 C C . GLN A 1 138 ? -20.312 -18.328 -23.469 1 43.84 138 GLN A C 1
ATOM 1102 O O . GLN A 1 138 ? -21.281 -18.766 -22.828 1 43.84 138 GLN A O 1
ATOM 1107 N N . MET B 1 1 ? 7.375 23.594 11.648 1 93.75 1 MET B N 1
ATOM 1108 C CA . MET B 1 1 ? 6.453 22.469 11.57 1 93.75 1 MET B CA 1
ATOM 1109 C C . MET B 1 1 ? 5.805 22.188 12.922 1 93.75 1 MET B C 1
ATOM 1111 O O . MET B 1 1 ? 6.375 22.516 13.969 1 93.75 1 MET B O 1
ATOM 1115 N N . ILE B 1 2 ? 4.586 21.828 12.93 1 97 2 ILE B N 1
ATOM 1116 C CA . ILE B 1 2 ? 3.834 21.562 14.148 1 97 2 ILE B CA 1
ATOM 1117 C C . ILE B 1 2 ? 3.619 20.062 14.297 1 97 2 ILE B C 1
ATOM 1119 O O . ILE B 1 2 ? 3.051 19.406 13.414 1 97 2 ILE B O 1
ATOM 1123 N N . GLU B 1 3 ? 4.094 19.516 15.422 1 98.12 3 GLU B N 1
ATOM 1124 C CA . GLU B 1 3 ? 3.932 18.078 15.656 1 98.12 3 GLU B CA 1
ATOM 1125 C C . GLU B 1 3 ? 2.479 17.734 15.961 1 98.12 3 GLU B C 1
ATOM 1127 O O . GLU B 1 3 ? 1.818 18.422 16.734 1 98.12 3 GLU B O 1
ATOM 1132 N N . MET B 1 4 ? 2.037 16.75 15.289 1 98.12 4 MET B N 1
ATOM 1133 C CA . MET B 1 4 ? 0.652 16.297 15.414 1 98.12 4 MET B CA 1
ATOM 1134 C C . MET B 1 4 ? 0.589 14.828 15.805 1 98.12 4 MET B C 1
ATOM 1136 O O . MET B 1 4 ? 1.553 14.086 15.609 1 98.12 4 MET B O 1
ATOM 1140 N N . TYR B 1 5 ? -0.459 14.422 16.375 1 97 5 TYR B N 1
ATOM 1141 C CA . TYR B 1 5 ? -0.738 13.016 16.609 1 97 5 TYR B CA 1
ATOM 1142 C C . TYR B 1 5 ? -2.146 12.648 16.156 1 97 5 TYR B C 1
ATOM 1144 O O . TYR B 1 5 ? -3.012 13.523 16.047 1 97 5 TYR B O 1
ATOM 1152 N N . VAL B 1 6 ? -2.32 11.383 15.836 1 97.06 6 VAL B N 1
ATOM 1153 C CA . VAL B 1 6 ? -3.643 10.914 15.43 1 97.06 6 VAL B CA 1
ATOM 1154 C C . VAL B 1 6 ? -4.523 10.719 16.656 1 97.06 6 VAL B C 1
ATOM 1156 O O . VAL B 1 6 ? -4.285 9.812 17.469 1 97.06 6 VAL B O 1
ATOM 1159 N N . LYS B 1 7 ? -5.441 11.5 16.75 1 94 7 LYS B N 1
ATOM 1160 C CA . LYS B 1 7 ? -6.367 11.367 17.875 1 94 7 LYS B CA 1
ATOM 1161 C C . LYS B 1 7 ? -7.355 10.227 17.641 1 94 7 LYS B C 1
ATOM 1163 O O . LYS B 1 7 ? -7.547 9.375 18.5 1 94 7 LYS B O 1
ATOM 1168 N N . ASN B 1 8 ? -7.973 10.281 16.5 1 91.88 8 ASN B N 1
ATOM 1169 C CA . ASN B 1 8 ? -8.93 9.242 16.141 1 91.88 8 ASN B CA 1
ATOM 1170 C C . ASN B 1 8 ? -9.266 9.281 14.656 1 91.88 8 ASN B C 1
ATOM 1172 O O . ASN B 1 8 ? -8.82 10.18 13.938 1 91.88 8 ASN B O 1
ATOM 1176 N N . VAL B 1 9 ? -9.859 8.195 14.234 1 94.94 9 VAL B N 1
ATOM 1177 C CA . VAL B 1 9 ? -10.539 8.148 12.938 1 94.94 9 VAL B CA 1
ATOM 1178 C C . VAL B 1 9 ? -12.047 8.141 13.148 1 94.94 9 VAL B C 1
ATOM 1180 O O . VAL B 1 9 ? -12.578 7.297 13.875 1 94.94 9 VAL B O 1
ATOM 1183 N N . VAL B 1 10 ? -12.703 9.086 12.508 1 91.31 10 VAL B N 1
ATOM 1184 C CA . VAL B 1 10 ? -14.133 9.234 12.789 1 91.31 10 VAL B CA 1
ATOM 1185 C C . VAL B 1 10 ? -14.938 8.953 11.523 1 91.31 10 VAL B C 1
ATOM 1187 O O . VAL B 1 10 ? -14.445 9.141 10.414 1 91.31 10 VAL B O 1
ATOM 1190 N N . PHE B 1 11 ? -16.156 8.43 11.766 1 91.75 11 PHE B N 1
ATOM 1191 C CA . PHE B 1 11 ? -17.141 8.219 10.711 1 91.75 11 PHE B CA 1
ATOM 1192 C C . PHE B 1 11 ? -18.219 9.289 10.75 1 91.75 11 PHE B C 1
ATOM 1194 O O . PHE B 1 11 ? -18.766 9.594 11.812 1 91.75 11 PHE B O 1
ATOM 1201 N N . PHE B 1 12 ? -18.359 9.93 9.602 1 83.94 12 PHE B N 1
ATOM 1202 C CA . PHE B 1 12 ? -19.438 10.914 9.492 1 83.94 12 PHE B CA 1
ATOM 1203 C C . PHE B 1 12 ? -20.688 10.289 8.867 1 83.94 12 PHE B C 1
ATOM 1205 O O . PHE B 1 12 ? -20.672 9.898 7.703 1 83.94 12 PHE B O 1
ATOM 1212 N N . GLU B 1 13 ? -21.672 10.102 9.594 1 79.19 13 GLU B N 1
ATOM 1213 C CA . GLU B 1 13 ? -22.922 9.508 9.117 1 79.19 13 GLU B CA 1
ATOM 1214 C C . GLU B 1 13 ? -23.516 10.328 7.977 1 79.19 13 GLU B C 1
ATOM 1216 O O . GLU B 1 13 ? -24.016 9.766 6.996 1 79.19 13 GLU B O 1
ATOM 1221 N N . GLU B 1 14 ? -23.438 11.562 8.242 1 70.38 14 GLU B N 1
ATOM 1222 C CA . GLU B 1 14 ? -23.969 12.438 7.203 1 70.38 14 GLU B CA 1
ATOM 1223 C C . GLU B 1 14 ? -23 12.523 6.02 1 70.38 14 GLU B C 1
ATOM 1225 O O . GLU B 1 14 ? -21.859 12.93 6.176 1 70.38 14 GLU B O 1
ATOM 1230 N N . GLY B 1 15 ? -23.344 12.055 4.82 1 69.06 15 GLY B N 1
ATOM 1231 C CA . GLY B 1 15 ? -22.516 12.078 3.629 1 69.06 15 GLY B CA 1
ATOM 1232 C C . GLY B 1 15 ? -21.734 10.789 3.418 1 69.06 15 GLY B C 1
ATOM 1233 O O . GLY B 1 15 ? -21.281 10.508 2.307 1 69.06 15 GLY B O 1
ATOM 1234 N N . GLY B 1 16 ? -21.594 10.055 4.547 1 76.69 16 GLY B N 1
ATOM 1235 C CA . GLY B 1 16 ? -20.953 8.75 4.449 1 76.69 16 GLY B CA 1
ATOM 1236 C C . GLY B 1 16 ? -19.453 8.828 4.27 1 76.69 16 GLY B C 1
ATOM 1237 O O . GLY B 1 16 ? -18.922 8.508 3.201 1 76.69 16 GLY B O 1
ATOM 1238 N N . GLY B 1 17 ? -18.703 9.539 5.184 1 88.38 17 GLY B N 1
ATOM 1239 C CA . GLY B 1 17 ? -17.281 9.68 4.977 1 88.38 17 GLY B CA 1
ATOM 1240 C C . GLY B 1 17 ? -16.469 9.508 6.25 1 88.38 17 GLY B C 1
ATOM 1241 O O . GLY B 1 17 ? -17.031 9.352 7.332 1 88.38 17 GLY B O 1
ATOM 1242 N N . PHE B 1 18 ? -15.211 9.266 6.098 1 94.44 18 PHE B N 1
ATOM 1243 C CA . PHE B 1 18 ? -14.281 9.125 7.211 1 94.44 18 PHE B CA 1
ATOM 1244 C C . PHE B 1 18 ? -13.305 10.297 7.25 1 94.44 18 PHE B C 1
ATOM 1246 O O . PHE B 1 18 ? -13.031 10.914 6.223 1 94.44 18 PHE B O 1
ATOM 1253 N N . ALA B 1 19 ? -12.914 10.586 8.461 1 94.81 19 ALA B N 1
ATOM 1254 C CA . ALA B 1 19 ? -11.836 11.562 8.594 1 94.81 19 ALA B CA 1
ATOM 1255 C C . ALA B 1 19 ? -10.836 11.141 9.664 1 94.81 19 ALA B C 1
ATOM 1257 O O . ALA B 1 19 ? -11.219 10.57 10.695 1 94.81 19 ALA B O 1
ATOM 1258 N N . VAL B 1 20 ? -9.609 11.305 9.367 1 97 20 VAL B N 1
ATOM 1259 C CA . VAL B 1 20 ? -8.594 11.203 10.406 1 97 20 VAL B CA 1
ATOM 1260 C C . VAL B 1 20 ? -8.398 12.562 11.07 1 97 20 VAL B C 1
ATOM 1262 O O . VAL B 1 20 ? -8.336 13.594 10.391 1 97 20 VAL B O 1
ATOM 1265 N N . LEU B 1 21 ? -8.406 12.562 12.414 1 96.19 21 LEU B N 1
ATOM 1266 C CA . LEU B 1 21 ? -8.227 13.797 13.18 1 96.19 21 LEU B CA 1
ATOM 1267 C C . LEU B 1 21 ? -6.809 13.898 13.727 1 96.19 21 LEU B C 1
ATOM 1269 O O . LEU B 1 21 ? -6.426 13.141 14.617 1 96.19 21 LEU B O 1
ATOM 1273 N N . LEU B 1 22 ? -6.047 14.836 13.133 1 97.81 22 LEU B N 1
ATOM 1274 C CA . LEU B 1 22 ? -4.707 15.133 13.633 1 97.81 22 LEU B CA 1
ATOM 1275 C C . LEU B 1 22 ? -4.75 16.266 14.641 1 97.81 22 LEU B C 1
ATOM 1277 O O . LEU B 1 22 ? -5.266 17.359 14.352 1 97.81 22 LEU B O 1
ATOM 1281 N N . CYS B 1 23 ? -4.164 16.031 15.789 1 96.75 23 CYS B N 1
ATOM 1282 C CA . CYS B 1 23 ? -4.211 17 16.859 1 96.75 23 CYS B CA 1
ATOM 1283 C C . CYS B 1 23 ? -2.805 17.359 17.344 1 96.75 23 CYS B C 1
ATOM 1285 O O . CYS B 1 23 ? -1.893 16.531 17.266 1 96.75 23 CYS B O 1
ATOM 1287 N N . ASP B 1 24 ? -2.729 18.609 17.812 1 95.38 24 ASP B N 1
ATOM 1288 C CA . ASP B 1 24 ? -1.46 18.984 18.422 1 95.38 24 ASP B CA 1
ATOM 1289 C C . ASP B 1 24 ? -1.354 18.438 19.844 1 95.38 24 ASP B C 1
ATOM 1291 O O . ASP B 1 24 ? -2.318 17.875 20.375 1 95.38 24 ASP B O 1
ATOM 1295 N N . LYS B 1 25 ? -0.182 18.562 20.391 1 91.25 25 LYS B N 1
ATOM 1296 C CA . LYS B 1 25 ? 0.125 17.953 21.688 1 91.25 25 LYS B CA 1
ATOM 1297 C C . LYS B 1 25 ? -0.831 18.469 22.766 1 91.25 25 LYS B C 1
ATOM 1299 O O . LYS B 1 25 ? -1.166 17.734 23.703 1 91.25 25 LYS B O 1
ATOM 1304 N N . ASN B 1 26 ? -1.281 19.656 22.609 1 89.44 26 ASN B N 1
ATOM 1305 C CA . ASN B 1 26 ? -2.133 20.25 23.625 1 89.44 26 ASN B CA 1
ATOM 1306 C C . ASN B 1 26 ? -3.607 20.172 23.25 1 89.44 26 ASN B C 1
ATOM 1308 O O . ASN B 1 26 ? -4.457 20.766 23.906 1 89.44 26 ASN B O 1
ATOM 1312 N N . ASN B 1 27 ? -3.916 19.469 22.219 1 88.06 27 ASN B N 1
ATOM 1313 C CA . ASN B 1 27 ? -5.277 19.281 21.734 1 88.06 27 ASN B CA 1
ATOM 1314 C C . ASN B 1 27 ? -5.961 20.609 21.469 1 88.06 27 ASN B C 1
ATOM 1316 O O . ASN B 1 27 ? -7.16 20.766 21.719 1 88.06 27 ASN B O 1
ATOM 1320 N N . LYS B 1 28 ? -5.223 21.594 21.109 1 89.12 28 LYS B N 1
ATOM 1321 C CA . LYS B 1 28 ? -5.781 22.906 20.812 1 89.12 28 LYS B CA 1
ATOM 1322 C C . LYS B 1 28 ? -6.188 23.031 19.344 1 89.12 28 LYS B C 1
ATOM 1324 O O . LYS B 1 28 ? -7.109 23.766 19.016 1 89.12 28 LYS B O 1
ATOM 1329 N N . MET B 1 29 ? -5.434 22.406 18.547 1 93.69 29 MET B N 1
ATOM 1330 C CA . MET B 1 29 ? -5.684 22.438 17.109 1 93.69 29 MET B CA 1
ATOM 1331 C C . MET B 1 29 ? -5.934 21.031 16.562 1 93.69 29 MET B C 1
ATOM 1333 O O . MET B 1 29 ? -5.191 20.109 16.875 1 93.69 29 MET B O 1
ATOM 1337 N N . VAL B 1 30 ? -7.039 20.906 15.797 1 95.69 30 VAL B N 1
ATOM 1338 C CA . VAL B 1 30 ? -7.359 19.656 15.133 1 95.69 30 VAL B CA 1
ATOM 1339 C C . VAL B 1 30 ? -7.434 19.859 13.625 1 95.69 30 VAL B C 1
ATOM 1341 O O . VAL B 1 30 ? -8.117 20.766 13.148 1 95.69 30 VAL B O 1
ATOM 1344 N N . LEU B 1 31 ? -6.664 19.141 12.914 1 97.06 31 LEU B N 1
ATOM 1345 C CA . LEU B 1 31 ? -6.73 19.109 11.453 1 97.06 31 LEU B CA 1
ATOM 1346 C C . LEU B 1 31 ? -7.469 17.859 10.961 1 97.06 31 LEU B C 1
ATOM 1348 O O . LEU B 1 31 ? -6.922 16.766 10.992 1 97.06 31 LEU B O 1
ATOM 1352 N N . PRO B 1 32 ? -8.68 18.031 10.555 1 95.81 32 PRO B N 1
ATOM 1353 C CA . PRO B 1 32 ? -9.391 16.891 9.969 1 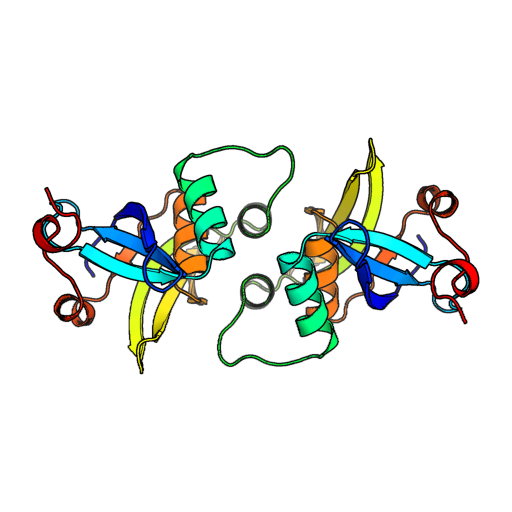95.81 32 PRO B CA 1
ATOM 1354 C C . PRO B 1 32 ? -9.016 16.641 8.508 1 95.81 32 PRO B C 1
ATOM 1356 O O . PRO B 1 32 ? -8.969 17.594 7.719 1 95.81 32 PRO B O 1
ATOM 1359 N N . ILE B 1 33 ? -8.695 15.492 8.188 1 96.94 33 ILE B N 1
ATOM 1360 C CA . ILE B 1 33 ? -8.414 15.125 6.805 1 96.94 33 ILE B CA 1
ATOM 1361 C C . ILE B 1 33 ? -9.375 14.023 6.359 1 96.94 33 ILE B C 1
ATOM 1363 O O . ILE B 1 33 ? -9.359 12.914 6.906 1 96.94 33 ILE B O 1
ATOM 1367 N N . PHE B 1 34 ? -10.219 14.336 5.355 1 94.44 34 PHE B N 1
ATOM 1368 C CA . PHE B 1 34 ? -11.18 13.367 4.844 1 94.44 34 PHE B CA 1
ATOM 1369 C C . PHE B 1 34 ? -10.477 12.266 4.066 1 94.44 34 PHE B C 1
ATOM 1371 O O . PHE B 1 34 ? -9.555 12.531 3.293 1 94.44 34 PHE B O 1
ATOM 1378 N N . ILE B 1 35 ? -10.898 11.047 4.352 1 93.81 35 ILE B N 1
ATOM 1379 C CA . ILE B 1 35 ? -10.273 9.883 3.727 1 93.81 35 ILE B CA 1
ATOM 1380 C C . ILE B 1 35 ? -11.344 8.852 3.391 1 93.81 35 ILE B C 1
ATOM 1382 O O . ILE B 1 35 ? -12.492 8.961 3.83 1 93.81 35 ILE B O 1
ATOM 1386 N N . GLY B 1 36 ? -11.008 7.926 2.549 1 89.88 36 GLY B N 1
ATOM 1387 C CA . GLY B 1 36 ? -11.914 6.836 2.221 1 89.88 36 GLY B CA 1
ATOM 1388 C C . GLY B 1 36 ? -11.961 5.758 3.287 1 89.88 36 GLY B C 1
ATOM 1389 O O . GLY B 1 36 ? -11.141 5.75 4.207 1 89.88 36 GLY B O 1
ATOM 1390 N N . PRO B 1 37 ? -12.961 4.875 3.184 1 87.88 37 PRO B N 1
ATOM 1391 C CA . PRO B 1 37 ? -13.133 3.82 4.184 1 87.88 37 PRO B CA 1
ATOM 1392 C C . PRO B 1 37 ? -11.906 2.918 4.305 1 87.88 37 PRO B C 1
ATOM 1394 O O . PRO B 1 37 ? -11.562 2.477 5.406 1 87.88 37 PRO B O 1
ATOM 1397 N N . LEU B 1 38 ? -11.273 2.617 3.25 1 86.06 38 LEU B N 1
ATOM 1398 C CA . LEU B 1 38 ? -10.133 1.717 3.279 1 86.06 38 LEU B CA 1
ATOM 1399 C C . LEU B 1 38 ? -8.93 2.389 3.932 1 86.06 38 LEU B C 1
ATOM 1401 O O . LEU B 1 38 ? -8.203 1.76 4.703 1 86.06 38 LEU B O 1
ATOM 1405 N N . GLU B 1 39 ? -8.75 3.59 3.586 1 92.62 39 GLU B N 1
ATOM 1406 C CA . GLU B 1 39 ? -7.723 4.367 4.266 1 92.62 39 GLU B CA 1
ATOM 1407 C C . GLU B 1 39 ? -7.98 4.438 5.766 1 92.62 39 GLU B C 1
ATOM 1409 O O . GLU B 1 39 ? -7.066 4.246 6.57 1 92.62 39 GLU B O 1
ATOM 1414 N N . ALA B 1 40 ? -9.219 4.656 6.031 1 93.5 40 ALA B N 1
ATOM 1415 C CA . ALA B 1 40 ? -9.633 4.734 7.43 1 93.5 40 ALA B CA 1
ATOM 1416 C C . ALA B 1 40 ? -9.344 3.428 8.164 1 93.5 40 ALA B C 1
ATOM 1418 O O . ALA B 1 40 ? -8.812 3.439 9.273 1 93.5 40 ALA B O 1
ATOM 1419 N N . GLN B 1 41 ? -9.641 2.41 7.57 1 90.06 41 GLN B N 1
ATOM 1420 C CA . GLN B 1 41 ? -9.391 1.105 8.172 1 90.06 41 GLN B CA 1
ATOM 1421 C C . GLN B 1 41 ? -7.895 0.882 8.391 1 90.06 41 GLN B C 1
ATOM 1423 O O . GLN B 1 41 ? -7.48 0.4 9.445 1 90.06 41 GLN B O 1
ATOM 1428 N N . SER B 1 42 ? -7.09 1.171 7.43 1 92.31 42 SER B N 1
ATOM 1429 C CA . SER B 1 42 ? -5.648 0.987 7.523 1 92.31 42 SER B CA 1
ATOM 1430 C C . SER B 1 42 ? -5.062 1.791 8.68 1 92.31 42 SER B C 1
ATOM 1432 O O . SER B 1 42 ? -4.219 1.29 9.43 1 92.31 42 SER B O 1
ATOM 1434 N N . ILE B 1 43 ? -5.508 2.979 8.812 1 96 43 ILE B N 1
ATOM 1435 C CA . ILE B 1 43 ? -5.023 3.842 9.883 1 96 43 ILE B CA 1
ATOM 1436 C C . ILE B 1 43 ? -5.516 3.322 11.227 1 96 43 ILE B C 1
ATOM 1438 O O . ILE B 1 43 ? -4.754 3.275 12.195 1 96 43 ILE B O 1
ATOM 1442 N N . ALA B 1 44 ? -6.789 2.949 11.289 1 93.56 44 ALA B N 1
ATOM 1443 C CA . ALA B 1 44 ? -7.355 2.418 12.531 1 93.56 44 ALA B CA 1
ATOM 1444 C C . ALA B 1 44 ? -6.59 1.183 12.992 1 93.56 44 ALA B C 1
ATOM 1446 O O . ALA B 1 44 ? -6.281 1.046 14.18 1 93.56 44 ALA B O 1
ATOM 1447 N N . LEU B 1 45 ? -6.273 0.309 12.102 1 91.88 45 LEU B N 1
ATOM 1448 C CA . LEU B 1 45 ? -5.516 -0.896 12.422 1 91.88 45 LEU B CA 1
ATOM 1449 C C . LEU B 1 45 ? -4.137 -0.542 12.969 1 91.88 45 LEU B C 1
ATOM 1451 O O . LEU B 1 45 ? -3.662 -1.17 13.914 1 91.88 45 LEU B O 1
ATOM 1455 N N . ALA B 1 46 ? -3.502 0.413 12.367 1 93.44 46 ALA B N 1
ATOM 1456 C CA . ALA B 1 46 ? -2.191 0.855 12.836 1 93.44 46 ALA B CA 1
ATOM 1457 C C . ALA B 1 46 ? -2.277 1.44 14.242 1 93.44 46 ALA B C 1
ATOM 1459 O O . ALA B 1 46 ? -1.393 1.215 15.07 1 93.44 46 ALA B O 1
ATOM 1460 N N . LEU B 1 47 ? -3.326 2.207 14.477 1 93.19 47 LEU B N 1
ATOM 1461 C CA . LEU B 1 47 ? -3.535 2.834 15.773 1 93.19 47 LEU B CA 1
ATOM 1462 C C . LEU B 1 47 ? -3.682 1.78 16.859 1 93.19 47 LEU B C 1
ATOM 1464 O O . LEU B 1 47 ? -3.221 1.981 18 1 93.19 47 LEU B O 1
ATOM 1468 N N . GLU B 1 48 ? -4.293 0.76 16.5 1 90.38 48 GLU B N 1
ATOM 1469 C CA . GLU B 1 48 ? -4.562 -0.302 17.453 1 90.38 48 GLU B CA 1
ATOM 1470 C C . GLU B 1 48 ? -3.34 -1.193 17.656 1 90.38 48 GLU B C 1
ATOM 1472 O O . GLU B 1 48 ? -3.32 -2.039 18.547 1 90.38 48 GLU B O 1
ATOM 1477 N N . LYS B 1 49 ? -2.324 -0.973 16.891 1 83.62 49 LYS B N 1
ATOM 1478 C CA . LYS B 1 49 ? -1.096 -1.761 16.938 1 83.62 49 LYS B CA 1
ATOM 1479 C C . LYS B 1 49 ? -1.395 -3.252 16.812 1 83.62 49 LYS B C 1
ATOM 1481 O O . LYS B 1 49 ? -0.79 -4.07 17.5 1 83.62 49 LYS B O 1
ATOM 1486 N N . GLN B 1 50 ? -2.352 -3.494 16.094 1 76.81 50 GLN B N 1
ATOM 1487 C CA . GLN B 1 50 ? -2.74 -4.887 15.906 1 76.81 50 GLN B CA 1
ATOM 1488 C C . GLN B 1 50 ? -1.859 -5.562 14.852 1 76.81 50 GLN B C 1
ATOM 1490 O O . GLN B 1 50 ? -1.667 -5.031 13.758 1 76.81 50 GLN B O 1
ATOM 1495 N N . LYS B 1 51 ? -1.192 -6.617 15.312 1 75.56 51 LYS B N 1
ATOM 1496 C CA . LYS B 1 51 ? -0.426 -7.402 14.344 1 75.56 51 LYS B CA 1
ATOM 1497 C C . LYS B 1 51 ? -1.298 -8.469 13.688 1 75.56 51 LYS B C 1
ATOM 1499 O O . LYS B 1 51 ? -1.949 -9.258 14.375 1 75.56 51 LYS B O 1
ATOM 1504 N N . LEU B 1 52 ? -1.372 -8.281 12.422 1 79.88 52 LEU B N 1
ATOM 1505 C CA . LEU B 1 52 ? -2.156 -9.25 11.664 1 79.88 52 LEU B CA 1
ATOM 1506 C C . LEU B 1 52 ? -1.276 -10.398 11.18 1 79.88 52 LEU B C 1
ATOM 1508 O O . LEU B 1 52 ? -0.065 -10.234 11.023 1 79.88 52 LEU B O 1
ATOM 1512 N N . PRO B 1 53 ? -1.835 -11.562 11.023 1 77 53 PRO B N 1
ATOM 1513 C CA . PRO B 1 53 ? -1.063 -12.734 10.609 1 77 53 PRO B CA 1
ATOM 1514 C C . PRO B 1 53 ? -0.332 -12.523 9.281 1 77 53 PRO B C 1
ATOM 1516 O O . PRO B 1 53 ? 0.769 -13.039 9.094 1 77 53 PRO B O 1
ATOM 1519 N N . ARG B 1 54 ? -0.974 -11.781 8.43 1 83.38 54 ARG B N 1
ATOM 1520 C CA . ARG B 1 54 ? -0.371 -11.453 7.145 1 83.38 54 ARG B CA 1
ATOM 1521 C C . ARG B 1 54 ? -0.243 -9.945 6.965 1 83.38 54 ARG B C 1
ATOM 1523 O O . ARG B 1 54 ? -1.113 -9.188 7.402 1 83.38 54 ARG B O 1
ATOM 1530 N N . PRO B 1 55 ? 0.862 -9.625 6.328 1 88.5 55 PRO B N 1
ATOM 1531 C CA . PRO B 1 55 ? 1.066 -8.188 6.129 1 88.5 55 PRO B CA 1
ATOM 1532 C C . PRO B 1 55 ? 0.015 -7.566 5.215 1 88.5 55 PRO B C 1
ATOM 1534 O O . PRO B 1 55 ? -0.306 -8.125 4.164 1 88.5 55 PRO B O 1
ATOM 1537 N N . LEU B 1 56 ? -0.527 -6.473 5.715 1 91.88 56 LEU B N 1
ATOM 1538 C CA . LEU B 1 56 ? -1.314 -5.645 4.809 1 91.88 56 LEU B CA 1
ATOM 1539 C C . LEU B 1 56 ? -0.412 -4.73 3.988 1 91.88 56 LEU B C 1
ATOM 1541 O O . LEU B 1 56 ? 0.813 -4.781 4.117 1 91.88 56 LEU B O 1
ATOM 1545 N N . THR B 1 57 ? -1.024 -3.984 3.172 1 94.44 57 THR B N 1
ATOM 1546 C CA . THR B 1 57 ? -0.275 -3.236 2.168 1 94.44 57 THR B CA 1
ATOM 1547 C C . THR B 1 57 ? 0.756 -2.328 2.828 1 94.44 57 THR B C 1
ATOM 1549 O O . THR B 1 57 ? 1.925 -2.316 2.436 1 94.44 57 THR B O 1
ATOM 1552 N N . HIS B 1 58 ? 0.366 -1.578 3.855 1 95.81 58 HIS B N 1
ATOM 1553 C CA . HIS B 1 58 ? 1.301 -0.664 4.504 1 95.81 58 HIS B CA 1
ATOM 1554 C C . HIS B 1 58 ? 2.344 -1.425 5.312 1 95.81 58 HIS B C 1
ATOM 1556 O O . HIS B 1 58 ? 3.482 -0.969 5.453 1 95.81 58 HIS B O 1
ATOM 1562 N N . ASP B 1 59 ? 1.957 -2.58 5.832 1 94.62 59 ASP B N 1
ATOM 1563 C CA . ASP B 1 59 ? 2.926 -3.434 6.512 1 94.62 59 ASP B CA 1
ATOM 1564 C C . ASP B 1 59 ? 4 -3.926 5.543 1 94.62 59 ASP B C 1
ATOM 1566 O O . ASP B 1 59 ? 5.176 -4 5.898 1 94.62 59 ASP B O 1
ATOM 1570 N N . LEU B 1 60 ? 3.52 -4.258 4.395 1 95.31 60 LEU B N 1
ATOM 1571 C CA . LEU B 1 60 ? 4.457 -4.68 3.355 1 95.31 60 LEU B CA 1
ATOM 1572 C C . LEU B 1 60 ? 5.453 -3.572 3.043 1 95.31 60 LEU B C 1
ATOM 1574 O O . LEU B 1 60 ? 6.652 -3.832 2.898 1 95.31 60 LEU B O 1
ATOM 1578 N N . ILE B 1 61 ? 4.996 -2.355 2.926 1 96.5 61 ILE B N 1
ATOM 1579 C CA . ILE B 1 61 ? 5.871 -1.212 2.682 1 96.5 61 ILE B CA 1
ATOM 1580 C C . ILE B 1 61 ? 6.934 -1.132 3.775 1 96.5 61 ILE B C 1
ATOM 1582 O O . ILE B 1 61 ? 8.125 -1.017 3.482 1 96.5 61 ILE B O 1
ATOM 1586 N N . VAL B 1 62 ? 6.492 -1.234 5.012 1 96.12 62 VAL B N 1
ATOM 1587 C CA . VAL B 1 62 ? 7.398 -1.129 6.152 1 96.12 62 VAL B CA 1
ATOM 1588 C C . VAL B 1 62 ? 8.406 -2.271 6.117 1 96.12 62 VAL B C 1
ATOM 1590 O O . VAL B 1 62 ? 9.609 -2.055 6.324 1 96.12 62 VAL B O 1
ATOM 1593 N N . GLU B 1 63 ? 7.969 -3.443 5.801 1 94.94 63 GLU B N 1
ATOM 1594 C CA . GLU B 1 63 ? 8.852 -4.605 5.746 1 94.94 63 GLU B CA 1
ATOM 1595 C C . GLU B 1 63 ? 9.906 -4.453 4.656 1 94.94 63 GLU B C 1
ATOM 1597 O O . GLU B 1 63 ? 11.07 -4.785 4.859 1 94.94 63 GLU B O 1
ATOM 1602 N N . ILE B 1 64 ? 9.461 -3.947 3.506 1 96.06 64 ILE B N 1
ATOM 1603 C CA . ILE B 1 64 ? 10.391 -3.715 2.41 1 96.06 64 ILE B CA 1
ATOM 1604 C C . ILE B 1 64 ? 11.445 -2.695 2.836 1 96.06 64 ILE B C 1
ATOM 1606 O O . ILE B 1 64 ? 12.641 -2.92 2.658 1 96.06 64 ILE B O 1
ATOM 1610 N N . MET B 1 65 ? 11.008 -1.62 3.385 1 96.12 65 MET B N 1
ATOM 1611 C CA . MET B 1 65 ? 11.93 -0.573 3.807 1 96.12 65 MET B CA 1
ATOM 1612 C C . MET B 1 65 ? 12.914 -1.103 4.844 1 96.12 65 MET B C 1
ATOM 1614 O O . MET B 1 65 ? 14.117 -0.833 4.762 1 96.12 65 MET B O 1
ATOM 1618 N N . GLN B 1 66 ? 12.422 -1.875 5.789 1 94.62 66 GLN B N 1
ATOM 1619 C CA . GLN B 1 66 ? 13.273 -2.445 6.824 1 94.62 66 GLN B CA 1
ATOM 1620 C C . GLN B 1 66 ? 14.312 -3.385 6.219 1 94.62 66 GLN B C 1
ATOM 1622 O O . GLN B 1 66 ? 15.492 -3.346 6.598 1 94.62 66 GLN B O 1
ATOM 1627 N N . LYS B 1 67 ? 13.906 -4.172 5.312 1 94.06 67 LYS B N 1
ATOM 1628 C CA . LYS B 1 67 ? 14.789 -5.141 4.668 1 94.06 67 LYS B CA 1
ATOM 1629 C C . LYS B 1 67 ? 15.945 -4.445 3.965 1 94.06 67 LYS B C 1
ATOM 1631 O O . LYS B 1 67 ? 17.047 -4.992 3.879 1 94.06 67 LYS B O 1
ATOM 1636 N N . PHE B 1 68 ? 15.773 -3.23 3.561 1 94.5 68 PHE B N 1
ATOM 1637 C CA . PHE B 1 68 ? 16.797 -2.518 2.799 1 94.5 68 PHE B CA 1
ATOM 1638 C C . PHE B 1 68 ? 17.359 -1.358 3.607 1 94.5 68 PHE B C 1
ATOM 1640 O O . PHE B 1 68 ? 17.938 -0.427 3.043 1 94.5 68 PHE B O 1
ATOM 1647 N N . SER B 1 69 ? 17.094 -1.354 4.891 1 94.81 69 SER B N 1
ATOM 1648 C CA . SER B 1 69 ? 17.656 -0.417 5.855 1 94.81 69 SER B CA 1
ATOM 1649 C C . SER B 1 69 ? 17.234 1.015 5.551 1 94.81 69 SER B C 1
ATOM 1651 O O . SER B 1 69 ? 18.062 1.936 5.605 1 94.81 69 SER B O 1
ATOM 1653 N N . ILE B 1 70 ? 16.016 1.118 5.137 1 96.06 70 ILE B N 1
ATOM 1654 C CA . ILE B 1 70 ? 15.383 2.422 4.949 1 96.06 70 ILE B CA 1
ATOM 1655 C C . ILE B 1 70 ? 14.453 2.715 6.125 1 96.06 70 ILE B C 1
ATOM 1657 O O . ILE B 1 70 ? 13.703 1.838 6.566 1 96.06 70 ILE B O 1
ATOM 1661 N N . SER B 1 71 ? 14.57 3.865 6.691 1 97.56 71 SER B N 1
ATOM 1662 C CA . SER B 1 71 ? 13.695 4.246 7.797 1 97.56 71 SER B CA 1
ATOM 1663 C C . SER B 1 71 ? 12.891 5.496 7.457 1 97.56 71 SER B C 1
ATOM 1665 O O . SER B 1 71 ? 13.336 6.336 6.676 1 97.56 71 SER B O 1
ATOM 1667 N N . ILE B 1 72 ? 11.711 5.547 7.957 1 98 72 ILE B N 1
ATOM 1668 C CA . ILE B 1 72 ? 10.914 6.77 7.887 1 98 72 ILE B CA 1
ATOM 1669 C C . ILE B 1 72 ? 11.234 7.66 9.078 1 98 72 ILE B C 1
ATOM 1671 O O . ILE B 1 72 ? 11.086 7.246 10.234 1 98 72 ILE B O 1
ATOM 1675 N N . GLN B 1 73 ? 11.594 8.828 8.812 1 98.19 73 GLN B N 1
ATOM 1676 C CA . GLN B 1 73 ? 11.984 9.742 9.875 1 98.19 73 GLN B CA 1
ATOM 1677 C C . GLN B 1 73 ? 10.789 10.562 10.359 1 98.19 73 GLN B C 1
ATOM 1679 O O . GLN B 1 73 ? 10.656 10.836 11.555 1 98.19 73 GLN B O 1
ATOM 1684 N N . LYS B 1 74 ? 10.039 10.953 9.406 1 98.56 74 LYS B N 1
ATOM 1685 C CA . LYS B 1 74 ? 8.859 11.742 9.742 1 98.56 74 LYS B CA 1
ATOM 1686 C C . LYS B 1 74 ? 7.918 11.852 8.547 1 98.56 74 LYS B C 1
ATOM 1688 O O . LYS B 1 74 ? 8.32 11.609 7.406 1 98.56 74 LYS B O 1
ATOM 1693 N N . ALA B 1 75 ? 6.68 12.109 8.789 1 98.75 75 ALA B N 1
ATOM 1694 C CA . ALA B 1 75 ? 5.668 12.5 7.816 1 98.75 75 ALA B CA 1
ATOM 1695 C C . ALA B 1 75 ? 5.227 13.945 8.031 1 98.75 75 ALA B C 1
ATOM 1697 O O . ALA B 1 75 ? 5.07 14.391 9.172 1 98.75 75 ALA B O 1
ATOM 1698 N N . ILE B 1 76 ? 5.047 14.664 6.969 1 98.81 76 ILE B N 1
ATOM 1699 C CA . ILE B 1 76 ? 4.613 16.062 7.086 1 98.81 76 ILE B CA 1
ATOM 1700 C C . ILE B 1 76 ? 3.4 16.297 6.188 1 98.81 76 ILE B C 1
ATOM 1702 O O . ILE B 1 76 ? 3.451 16.031 4.984 1 98.81 76 ILE B O 1
ATOM 1706 N N . ILE B 1 77 ? 2.297 16.688 6.789 1 98.81 77 ILE B N 1
ATOM 1707 C CA . ILE B 1 77 ? 1.233 17.266 5.973 1 98.81 77 ILE B CA 1
ATOM 1708 C C . ILE B 1 77 ? 1.653 18.641 5.477 1 98.81 77 ILE B C 1
ATOM 1710 O O . ILE B 1 77 ? 1.791 19.578 6.27 1 98.81 77 ILE B O 1
ATOM 1714 N N . THR B 1 78 ? 1.732 18.812 4.152 1 98.38 78 THR B N 1
ATOM 1715 C CA . THR B 1 78 ? 2.512 19.938 3.654 1 98.38 78 THR B CA 1
ATOM 1716 C C . THR B 1 78 ? 1.596 21.031 3.098 1 98.38 78 THR B C 1
ATOM 1718 O O . THR B 1 78 ? 1.935 22.203 3.137 1 98.38 78 THR B O 1
ATOM 1721 N N . ASP B 1 79 ? 0.494 20.516 2.502 1 97.5 79 ASP B N 1
ATOM 1722 C CA . ASP B 1 79 ? -0.262 21.484 1.722 1 97.5 79 ASP B CA 1
ATOM 1723 C C . ASP B 1 79 ? -1.712 21.031 1.541 1 97.5 79 ASP B C 1
ATOM 1725 O O . ASP B 1 79 ? -2.076 19.922 1.925 1 97.5 79 ASP B O 1
ATOM 1729 N N . ILE B 1 80 ? -2.531 22.031 1.073 1 96.94 80 ILE B N 1
ATOM 1730 C CA . ILE B 1 80 ? -3.895 21.766 0.63 1 96.94 80 ILE B CA 1
ATOM 1731 C C . ILE B 1 80 ? -4.18 22.531 -0.655 1 96.94 80 ILE B C 1
ATOM 1733 O O . ILE B 1 80 ? -3.85 23.719 -0.762 1 96.94 80 ILE B O 1
ATOM 1737 N N . LYS B 1 81 ? -4.629 21.766 -1.652 1 94.56 81 LYS B N 1
ATOM 1738 C CA . LYS B 1 81 ? -5.035 22.375 -2.922 1 94.56 81 LYS B CA 1
ATOM 1739 C C . LYS B 1 81 ? -6.422 21.891 -3.336 1 94.56 81 LYS B C 1
ATOM 1741 O O . LYS B 1 81 ? -6.637 20.68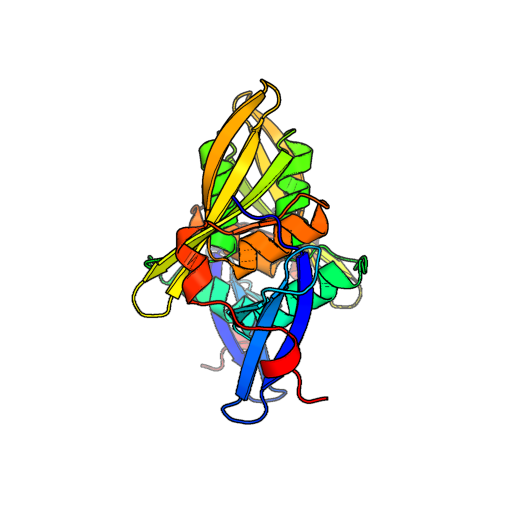8 -3.541 1 94.56 81 LYS B O 1
ATOM 1746 N N . ASP B 1 82 ? -7.371 22.797 -3.51 1 93.25 82 ASP B N 1
ATOM 1747 C CA . ASP B 1 82 ? -8.734 22.469 -3.91 1 93.25 82 ASP B CA 1
ATOM 1748 C C . ASP B 1 82 ? -9.32 21.359 -3.039 1 93.25 82 ASP B C 1
ATOM 1750 O O . ASP B 1 82 ? -9.859 20.375 -3.553 1 93.25 82 ASP B O 1
ATOM 1754 N N . GLY B 1 83 ? -9.023 21.531 -1.769 1 91.75 83 GLY B N 1
ATOM 1755 C CA . GLY B 1 83 ? -9.609 20.609 -0.799 1 91.75 83 GLY B CA 1
ATOM 1756 C C . GLY B 1 83 ? -8.836 19.312 -0.648 1 91.75 83 GLY B C 1
ATOM 1757 O O . GLY B 1 83 ? -9.188 18.469 0.17 1 91.75 83 GLY B O 1
ATOM 1758 N N . THR B 1 84 ? -7.758 19.234 -1.402 1 93.44 84 THR B N 1
ATOM 1759 C CA . THR B 1 84 ? -6.961 18.016 -1.363 1 93.44 84 THR B CA 1
ATOM 1760 C C . THR B 1 84 ? -5.664 18.25 -0.587 1 93.44 84 THR B C 1
ATOM 1762 O O . THR B 1 84 ? -4.891 19.141 -0.912 1 93.44 84 THR B O 1
ATOM 1765 N N . TYR B 1 85 ? -5.449 17.438 0.425 1 96.94 85 TYR B N 1
ATOM 1766 C CA . TYR B 1 85 ? -4.242 17.562 1.236 1 96.94 85 TYR B CA 1
ATOM 1767 C C . TYR B 1 85 ? -3.088 16.781 0.623 1 96.94 85 TYR B C 1
ATOM 1769 O O . TYR B 1 85 ? -3.303 15.75 -0.033 1 96.94 85 TYR B O 1
ATOM 1777 N N . TYR B 1 86 ? -1.914 17.281 0.887 1 97.12 86 TYR B N 1
ATOM 1778 C CA . TYR B 1 86 ? -0.677 16.656 0.431 1 97.12 86 TYR B CA 1
ATOM 1779 C C . TYR B 1 86 ? 0.248 16.359 1.605 1 97.12 86 TYR B C 1
ATOM 1781 O O . TYR B 1 86 ? 0.251 17.078 2.602 1 97.12 86 TYR B O 1
ATOM 1789 N N . ALA B 1 87 ? 0.997 15.336 1.379 1 98.12 87 ALA B N 1
ATOM 1790 C CA . ALA B 1 87 ? 1.969 14.969 2.406 1 98.12 87 ALA B CA 1
ATOM 1791 C C . ALA B 1 87 ? 3.287 14.523 1.778 1 98.12 87 ALA B C 1
ATOM 1793 O O . ALA B 1 87 ? 3.357 14.289 0.571 1 98.12 87 ALA B O 1
ATOM 1794 N N . GLU B 1 88 ? 4.254 14.539 2.611 1 98 88 GLU B N 1
ATOM 1795 C CA . GLU B 1 88 ? 5.582 14.047 2.256 1 98 88 GLU B CA 1
ATOM 1796 C C . GLU B 1 88 ? 6.113 13.086 3.314 1 98 88 GLU B C 1
ATOM 1798 O O . GLU B 1 88 ? 5.855 13.266 4.508 1 98 88 GLU B O 1
ATOM 1803 N N . LEU B 1 89 ? 6.793 12.094 2.844 1 98.38 89 LEU B N 1
ATOM 1804 C CA . LEU B 1 89 ? 7.547 11.195 3.709 1 98.38 89 LEU B CA 1
ATOM 1805 C C . LEU B 1 89 ? 9.039 11.5 3.641 1 98.38 89 LEU B C 1
ATOM 1807 O O . LEU B 1 89 ? 9.586 11.695 2.553 1 98.38 89 LEU B O 1
ATOM 1811 N N . TYR B 1 90 ? 9.594 11.633 4.734 1 98.62 90 TYR B N 1
ATOM 1812 C CA . TYR B 1 90 ? 11.047 11.773 4.836 1 98.62 90 TYR B CA 1
ATOM 1813 C C . TYR B 1 90 ? 11.695 10.438 5.188 1 98.62 90 TYR B C 1
ATOM 1815 O O . TYR B 1 90 ? 11.492 9.914 6.289 1 98.62 90 TYR B O 1
ATOM 1823 N N . LEU B 1 91 ? 12.445 9.93 4.211 1 98.31 91 LEU B N 1
ATOM 1824 C CA . LEU B 1 91 ? 13.062 8.617 4.328 1 98.31 91 LEU B CA 1
ATOM 1825 C C . LEU B 1 91 ? 14.578 8.727 4.449 1 98.31 91 LEU B C 1
ATOM 1827 O O . LEU B 1 91 ? 15.188 9.594 3.826 1 98.31 91 LEU B O 1
ATOM 1831 N N . ARG B 1 92 ? 15.117 7.875 5.254 1 97.5 92 ARG B N 1
ATOM 1832 C CA . ARG B 1 92 ? 16.562 7.836 5.453 1 97.5 92 ARG B CA 1
ATOM 1833 C C . ARG B 1 92 ? 17.125 6.465 5.086 1 97.5 92 ARG B C 1
ATOM 1835 O O . ARG B 1 92 ? 16.547 5.438 5.449 1 97.5 92 ARG B O 1
ATOM 1842 N N . ASP B 1 93 ? 18.281 6.48 4.367 1 94.06 93 ASP B N 1
ATOM 1843 C CA . ASP B 1 93 ? 18.906 5.207 4.012 1 94.06 93 ASP B CA 1
ATOM 1844 C C . ASP B 1 93 ? 20.062 4.875 4.961 1 94.06 93 ASP B C 1
ATOM 1846 O O . ASP B 1 93 ? 20.281 5.574 5.949 1 94.06 93 ASP B O 1
ATOM 1850 N N . TYR B 1 94 ? 20.703 3.82 4.656 1 90.75 94 TYR B N 1
ATOM 1851 C CA . TYR B 1 94 ? 21.766 3.311 5.527 1 90.75 94 TYR B CA 1
ATOM 1852 C C . TYR B 1 94 ? 22.953 4.266 5.562 1 90.75 94 TYR B C 1
ATOM 1854 O O . TYR B 1 94 ? 23.75 4.234 6.5 1 90.75 94 TYR B O 1
ATOM 1862 N N . ASN B 1 95 ? 23.094 5.184 4.562 1 93.06 95 ASN B N 1
ATOM 1863 C CA . ASN B 1 95 ? 24.156 6.176 4.523 1 93.06 95 ASN B CA 1
ATOM 1864 C C . ASN B 1 95 ? 23.719 7.496 5.152 1 93.06 95 ASN B C 1
ATOM 1866 O O . ASN B 1 95 ? 24.406 8.508 5.031 1 93.06 95 ASN B O 1
ATOM 1870 N N . ASN B 1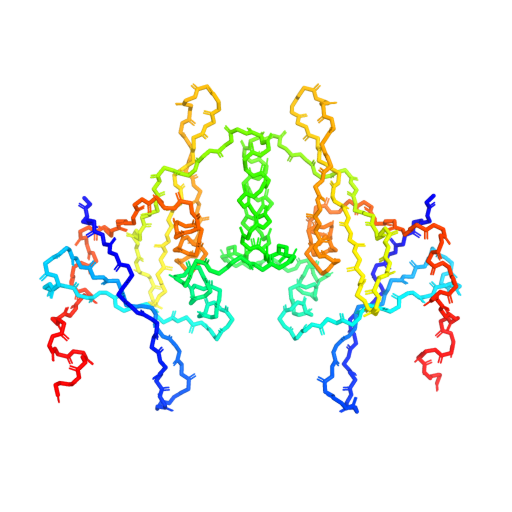 96 ? 22.562 7.512 5.66 1 94.5 96 ASN B N 1
ATOM 1871 C CA . ASN B 1 96 ? 22.016 8.672 6.352 1 94.5 96 ASN B CA 1
ATOM 1872 C C . ASN B 1 96 ? 21.594 9.766 5.371 1 94.5 96 ASN B C 1
ATOM 1874 O O . ASN B 1 96 ? 21.578 10.945 5.723 1 94.5 96 ASN B O 1
ATOM 1878 N N . VAL B 1 97 ? 21.438 9.367 4.16 1 94.56 97 VAL B N 1
ATOM 1879 C CA . VAL B 1 97 ? 20.906 10.305 3.164 1 94.56 97 VAL B CA 1
ATOM 1880 C C . VAL B 1 97 ? 19.391 10.367 3.262 1 94.56 97 VAL B C 1
ATOM 1882 O O . VAL B 1 97 ? 18.719 9.328 3.301 1 94.56 97 VAL B O 1
ATOM 1885 N N . ILE B 1 98 ? 18.922 11.609 3.289 1 96.44 98 ILE B N 1
ATOM 1886 C CA . ILE B 1 98 ? 17.484 11.836 3.43 1 96.44 98 ILE B CA 1
ATOM 1887 C C . ILE B 1 98 ? 16.859 12.047 2.053 1 96.44 98 ILE B C 1
ATOM 1889 O O . ILE B 1 98 ? 17.406 12.773 1.221 1 96.44 98 ILE B O 1
ATOM 1893 N N . SER B 1 99 ? 15.812 11.328 1.84 1 96.69 99 SER B N 1
ATOM 1894 C CA . SER B 1 99 ? 14.992 11.5 0.643 1 96.69 99 SER B CA 1
ATOM 1895 C C . SER B 1 99 ? 13.555 11.859 1.003 1 96.69 99 SER B C 1
ATOM 1897 O O . SER B 1 99 ? 13.023 11.383 2.004 1 96.69 99 SER B O 1
ATOM 1899 N N . VAL B 1 100 ? 13.039 12.703 0.154 1 97.62 100 VAL B N 1
ATOM 1900 C CA . VAL B 1 100 ? 11.656 13.133 0.361 1 97.62 100 VAL B CA 1
ATOM 1901 C C . VAL B 1 100 ? 10.773 12.57 -0.75 1 97.62 100 VAL B C 1
ATOM 1903 O O . VAL B 1 100 ? 11.125 12.641 -1.929 1 97.62 100 VAL B O 1
ATOM 1906 N N . ILE B 1 101 ? 9.641 12.031 -0.334 1 96.19 101 ILE B N 1
ATOM 1907 C CA . ILE B 1 101 ? 8.734 11.453 -1.318 1 96.19 101 ILE B CA 1
ATOM 1908 C C . ILE B 1 101 ? 7.324 12.008 -1.111 1 96.19 101 ILE B C 1
ATOM 1910 O O . ILE B 1 101 ? 6.852 12.109 0.023 1 96.19 101 ILE B O 1
ATOM 1914 N N . ASP B 1 102 ? 6.727 12.352 -2.254 1 95.56 102 ASP B N 1
ATOM 1915 C CA . ASP B 1 102 ? 5.332 12.781 -2.217 1 95.56 102 ASP B CA 1
ATOM 1916 C C . ASP B 1 102 ? 4.414 11.625 -1.833 1 95.56 102 ASP B C 1
ATOM 1918 O O . ASP B 1 102 ? 4.645 10.484 -2.23 1 95.56 102 ASP B O 1
ATOM 1922 N N . SER B 1 103 ? 3.389 11.891 -1.088 1 96.38 103 SER B N 1
ATOM 1923 C CA . SER B 1 103 ? 2.463 10.875 -0.599 1 96.38 103 SER B CA 1
ATOM 1924 C C . SER B 1 103 ? 1.088 11.469 -0.317 1 96.38 103 SER B C 1
ATOM 1926 O O . SER B 1 103 ? 0.969 12.656 -0.025 1 96.38 103 SER B O 1
ATOM 1928 N N . ARG B 1 104 ? 0.03 10.641 -0.501 1 96.81 104 ARG B N 1
ATOM 1929 C CA . ARG B 1 104 ? -1.237 11.047 0.101 1 96.81 104 ARG B CA 1
ATOM 1930 C C . ARG B 1 104 ? -1.138 11.062 1.623 1 96.81 104 ARG B C 1
ATOM 1932 O O . ARG B 1 104 ? -0.386 10.289 2.211 1 96.81 104 ARG B O 1
ATOM 1939 N N . PRO B 1 105 ? -1.859 11.938 2.258 1 98 105 PRO B N 1
ATOM 1940 C CA . PRO B 1 105 ? -1.813 12 3.721 1 98 105 PRO B CA 1
ATOM 1941 C C . PRO B 1 105 ? -2.193 10.672 4.379 1 98 105 PRO B C 1
ATOM 1943 O O . PRO B 1 105 ? -1.569 10.266 5.363 1 98 105 PRO B O 1
ATOM 1946 N N . SER B 1 106 ? -3.174 10.008 3.824 1 97.19 106 SER B N 1
ATOM 1947 C CA . SER B 1 106 ? -3.619 8.75 4.414 1 97.19 106 SER B CA 1
ATOM 1948 C C . SER B 1 106 ? -2.496 7.723 4.426 1 97.19 106 SER B C 1
ATOM 1950 O O . SER B 1 106 ? -2.289 7.035 5.43 1 97.19 106 SER B O 1
ATOM 1952 N N . ASP B 1 107 ? -1.732 7.633 3.393 1 97.31 107 ASP B N 1
ATOM 1953 C CA . ASP B 1 107 ? -0.604 6.707 3.324 1 97.31 107 ASP B CA 1
ATOM 1954 C C . ASP B 1 107 ? 0.502 7.121 4.293 1 97.31 107 ASP B C 1
ATOM 1956 O O . ASP B 1 107 ? 1.062 6.281 5 1 97.31 107 ASP B O 1
ATOM 1960 N N . ALA B 1 108 ? 0.786 8.398 4.285 1 98.38 108 ALA B N 1
ATOM 1961 C CA . ALA B 1 108 ? 1.845 8.906 5.152 1 98.38 108 ALA B CA 1
ATOM 1962 C C . ALA B 1 108 ? 1.531 8.641 6.621 1 98.38 108 ALA B C 1
ATOM 1964 O O . ALA B 1 108 ? 2.395 8.18 7.371 1 98.38 108 ALA B O 1
ATOM 1965 N N . ILE B 1 109 ? 0.349 8.914 6.953 1 98.44 109 ILE B N 1
ATOM 1966 C CA . ILE B 1 109 ? -0.081 8.75 8.336 1 98.44 109 ILE B CA 1
ATOM 1967 C C . ILE B 1 109 ? -0.065 7.273 8.711 1 98.44 109 ILE B C 1
ATOM 1969 O O . ILE B 1 109 ? 0.426 6.902 9.781 1 98.44 109 ILE B O 1
ATOM 1973 N N . ALA B 1 110 ? -0.596 6.422 7.82 1 97.62 110 ALA B N 1
ATOM 1974 C CA . ALA B 1 110 ? -0.63 4.984 8.07 1 97.62 110 ALA B CA 1
ATOM 1975 C C . ALA B 1 110 ? 0.775 4.434 8.297 1 97.62 110 ALA B C 1
ATOM 1977 O O . ALA B 1 110 ? 0.996 3.627 9.203 1 97.62 110 ALA B O 1
ATOM 1978 N N . LEU B 1 111 ? 1.671 4.855 7.523 1 97.81 111 LEU B N 1
ATOM 1979 C CA . LEU B 1 111 ? 3.049 4.387 7.629 1 97.81 111 LEU B CA 1
ATOM 1980 C C . LEU B 1 111 ? 3.711 4.926 8.891 1 97.81 111 LEU B C 1
ATOM 1982 O O . LEU B 1 111 ? 4.398 4.188 9.602 1 97.81 111 LEU B O 1
ATOM 1986 N N . ALA B 1 112 ? 3.498 6.191 9.156 1 98.25 112 ALA B N 1
ATOM 1987 C CA . ALA B 1 112 ? 4.086 6.812 10.344 1 98.25 112 ALA B CA 1
ATOM 1988 C C . ALA B 1 112 ? 3.658 6.086 11.617 1 98.25 112 ALA B C 1
ATOM 1990 O O . ALA B 1 112 ? 4.484 5.824 12.492 1 98.25 112 ALA B O 1
ATOM 1991 N N . LEU B 1 113 ? 2.477 5.754 11.68 1 97.5 113 LEU B N 1
ATOM 1992 C CA . LEU B 1 113 ? 1.939 5.074 12.852 1 97.5 113 LEU B CA 1
ATOM 1993 C C . LEU B 1 113 ? 2.578 3.701 13.031 1 97.5 113 LEU B C 1
ATOM 1995 O O . LEU B 1 113 ? 2.844 3.273 14.156 1 97.5 113 LEU B O 1
ATOM 1999 N N . ARG B 1 114 ? 2.822 3.027 11.977 1 95.75 114 ARG B N 1
ATOM 2000 C CA . ARG B 1 114 ? 3.338 1.663 12.031 1 95.75 114 ARG B CA 1
ATOM 2001 C C . ARG B 1 114 ? 4.78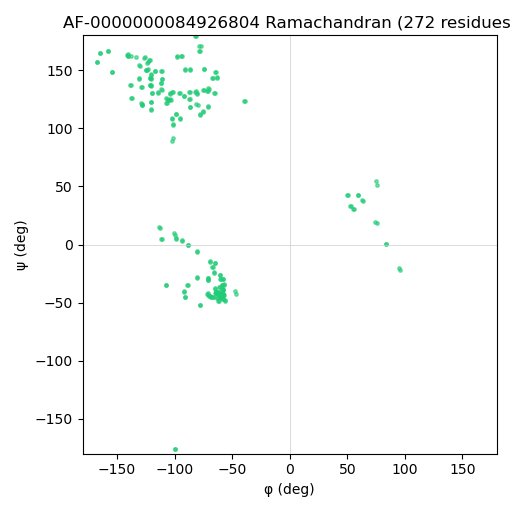5 1.644 12.508 1 95.75 114 ARG B C 1
ATOM 2003 O O . ARG B 1 114 ? 5.223 0.681 13.148 1 95.75 114 ARG B O 1
ATOM 2010 N N . VAL B 1 115 ? 5.469 2.719 12.219 1 96.44 115 VAL B N 1
ATOM 2011 C CA . VAL B 1 115 ? 6.879 2.717 12.594 1 96.44 115 VAL B CA 1
ATOM 2012 C C . VAL B 1 115 ? 7.117 3.719 13.719 1 96.44 115 VAL B C 1
ATOM 2014 O O . VAL B 1 115 ? 8.266 4.004 14.07 1 96.44 115 VAL B O 1
ATOM 2017 N N . ASN B 1 116 ? 6.078 4.316 14.227 1 96.31 116 ASN B N 1
ATOM 2018 C CA . ASN B 1 116 ? 6.113 5.238 15.359 1 96.31 116 ASN B CA 1
ATOM 2019 C C . ASN B 1 116 ? 7.016 6.438 15.078 1 96.31 116 ASN B C 1
ATOM 2021 O O . ASN B 1 116 ? 7.848 6.797 15.906 1 96.31 116 ASN B O 1
ATOM 2025 N N . CYS B 1 117 ? 6.891 6.918 13.914 1 96.88 117 CYS B N 1
ATOM 2026 C CA . CYS B 1 117 ? 7.609 8.148 13.617 1 96.88 117 CYS B CA 1
ATOM 2027 C C . CYS B 1 117 ? 6.695 9.359 13.758 1 96.88 117 CYS B C 1
ATOM 2029 O O . CYS B 1 117 ? 5.473 9.227 13.75 1 96.88 117 CYS B O 1
ATOM 2031 N N . PRO B 1 118 ? 7.301 10.547 13.898 1 98.38 118 PRO B N 1
ATOM 2032 C CA . PRO B 1 118 ? 6.469 11.734 14.133 1 98.38 118 PRO B CA 1
ATOM 2033 C C . PRO B 1 118 ? 5.734 12.188 12.875 1 98.38 118 PRO B C 1
ATOM 2035 O O . PRO B 1 118 ? 6.199 11.953 11.758 1 98.38 118 PRO B O 1
ATOM 2038 N N . ILE B 1 119 ? 4.594 12.797 13.141 1 98.75 119 ILE B N 1
ATOM 2039 C CA . ILE B 1 119 ? 3.787 13.445 12.109 1 98.75 119 ILE B CA 1
ATOM 2040 C C . ILE B 1 119 ? 3.746 14.953 12.352 1 98.75 119 ILE B C 1
ATOM 2042 O O . ILE B 1 119 ? 3.518 15.398 13.484 1 98.75 119 ILE B O 1
ATOM 2046 N N . TYR B 1 120 ? 4.02 15.695 11.273 1 98.81 120 TYR B N 1
ATOM 2047 C CA . TYR B 1 120 ? 3.984 17.156 11.391 1 98.81 120 TYR B CA 1
ATOM 2048 C C . TYR B 1 120 ? 2.986 17.75 10.398 1 98.81 120 TYR B C 1
ATOM 2050 O O . TYR B 1 120 ? 2.611 17.109 9.422 1 98.81 120 TYR B O 1
ATOM 2058 N N . MET B 1 121 ? 2.578 18.906 10.695 1 98.5 121 MET B N 1
ATOM 2059 C CA . MET B 1 121 ? 1.791 19.734 9.781 1 98.5 121 MET B CA 1
ATOM 2060 C C . MET B 1 121 ? 2.502 21.047 9.484 1 98.5 121 MET B C 1
ATOM 2062 O O . MET B 1 121 ? 3.094 21.656 10.375 1 98.5 121 MET B O 1
ATOM 2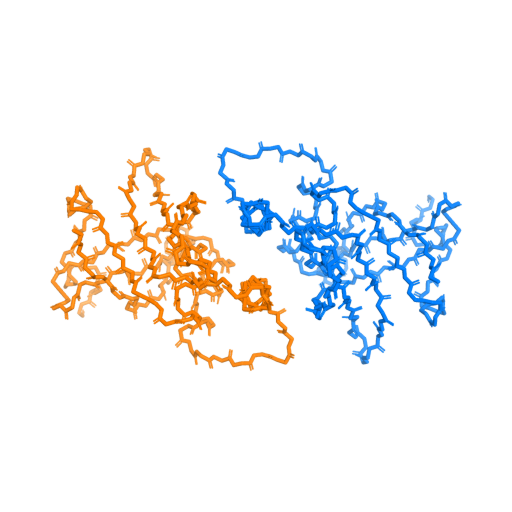066 N N . ALA B 1 122 ? 2.48 21.438 8.266 1 98.44 122 ALA B N 1
ATOM 2067 C CA . ALA B 1 122 ? 3.023 22.75 7.898 1 98.44 122 ALA B CA 1
ATOM 2068 C C . ALA B 1 122 ? 2.236 23.875 8.562 1 98.44 122 ALA B C 1
ATOM 2070 O O . ALA B 1 122 ? 1.007 23.828 8.633 1 98.44 122 ALA B O 1
ATOM 2071 N N . PRO B 1 123 ? 2.924 24.953 8.961 1 97.56 123 PRO B N 1
ATOM 2072 C CA . PRO B 1 123 ? 2.262 26.047 9.664 1 97.56 123 PRO B CA 1
ATOM 2073 C C . PRO B 1 123 ? 1.16 26.703 8.836 1 97.56 123 PRO B C 1
ATOM 2075 O O . PRO B 1 123 ? 0.158 27.172 9.391 1 97.56 123 PRO B O 1
ATOM 2078 N N . LYS B 1 124 ? 1.28 26.703 7.547 1 97.75 124 LYS B N 1
ATOM 2079 C CA . LYS B 1 124 ? 0.297 27.344 6.676 1 97.75 124 LYS B CA 1
ATOM 2080 C C . LYS B 1 124 ? -1.057 26.656 6.773 1 97.75 124 LYS B C 1
ATOM 2082 O O . LYS B 1 124 ? -2.078 27.203 6.367 1 97.75 124 LYS B O 1
ATOM 2087 N N . LEU B 1 125 ? -1.056 25.469 7.32 1 98.12 125 LEU B N 1
ATOM 2088 C CA . LEU B 1 125 ? -2.287 24.703 7.398 1 98.12 125 LEU B CA 1
ATOM 2089 C C . LEU B 1 125 ? -3.059 25.031 8.672 1 98.12 125 LEU B C 1
ATOM 2091 O O . LEU B 1 125 ? -4.156 24.5 8.891 1 98.12 125 LEU B O 1
ATOM 2095 N N . ILE B 1 126 ? -2.541 25.922 9.523 1 96.69 126 ILE B N 1
ATOM 2096 C CA . ILE B 1 126 ? -3.172 26.266 10.789 1 96.69 126 ILE B CA 1
ATOM 2097 C C . ILE B 1 126 ? -4.578 26.812 10.539 1 96.69 126 ILE B C 1
ATOM 2099 O O . ILE B 1 126 ? -5.5 26.531 11.312 1 96.69 126 ILE B O 1
ATOM 2103 N N . GLU B 1 127 ? -4.719 27.5 9.469 1 96.06 127 GLU B N 1
ATOM 2104 C CA . GLU B 1 127 ? -6 28.125 9.188 1 96.06 127 GLU B CA 1
ATOM 2105 C C . GLU B 1 127 ? -7.074 27.094 8.859 1 96.06 127 GLU B C 1
ATOM 2107 O O . GLU B 1 127 ? -8.266 27.422 8.836 1 96.06 127 GLU B O 1
ATOM 2112 N N . PHE B 1 128 ? -6.695 25.891 8.586 1 96.12 128 PHE B N 1
ATOM 2113 C CA . PHE B 1 128 ? -7.641 24.828 8.258 1 96.12 128 PHE B CA 1
ATOM 2114 C C . PHE B 1 128 ? -7.91 23.953 9.477 1 96.12 128 PHE B C 1
ATOM 2116 O O . PHE B 1 128 ? -8.562 22.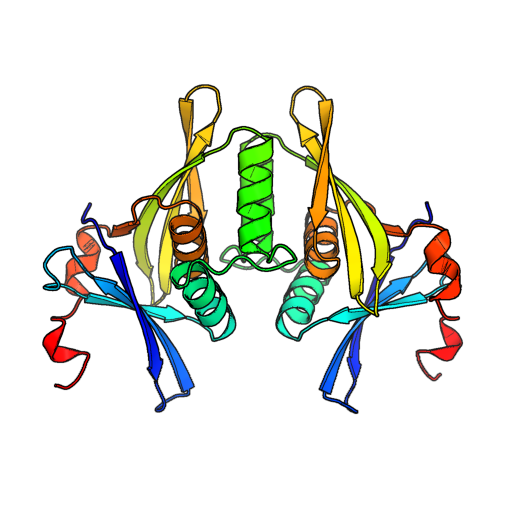906 9.359 1 96.12 128 PHE B O 1
ATOM 2123 N N . THR B 1 129 ? -7.387 24.297 10.555 1 96.12 129 THR B N 1
ATOM 2124 C CA . THR B 1 129 ? -7.594 23.547 11.789 1 96.12 129 THR B CA 1
ATOM 2125 C C . THR B 1 129 ? -8.766 24.125 12.586 1 96.12 129 THR B C 1
ATOM 2127 O O . THR B 1 129 ? -9.211 25.25 12.32 1 96.12 129 THR B O 1
ATOM 2130 N N . TYR B 1 130 ? -9.227 23.312 13.477 1 94.38 130 TYR B N 1
ATOM 2131 C CA . TYR B 1 130 ? -10.312 23.672 14.383 1 94.38 130 TYR B CA 1
ATOM 2132 C C . TYR B 1 130 ? -9.914 23.453 15.836 1 94.38 130 TYR B C 1
ATOM 2134 O O . TYR B 1 130 ? -8.961 22.719 16.109 1 94.38 130 TYR B O 1
ATOM 2142 N N . LYS B 1 131 ? -10.703 24.141 16.672 1 91.25 131 LYS B N 1
ATOM 2143 C CA . LYS B 1 131 ? -10.562 23.797 18.078 1 91.25 131 LYS B CA 1
ATOM 2144 C C . LYS B 1 131 ? -11.234 22.453 18.391 1 91.25 131 LYS B C 1
ATOM 2146 O O . LYS B 1 131 ? -12.305 22.156 17.859 1 91.25 131 LYS B O 1
ATOM 2151 N N . TYR B 1 132 ? -10.508 21.625 19.109 1 82.81 132 TYR B N 1
ATOM 2152 C CA . TYR B 1 132 ? -10.992 20.281 19.406 1 82.81 132 TYR B CA 1
ATOM 2153 C C . TYR B 1 132 ? -12.43 20.312 19.906 1 82.81 132 TYR B C 1
ATOM 2155 O O . TYR B 1 132 ? -13.25 19.469 19.5 1 82.81 132 TYR B O 1
ATOM 2163 N N . GLU B 1 133 ? -12.805 21.266 20.734 1 79.94 133 GLU B N 1
ATOM 2164 C CA . GLU B 1 133 ? -14.141 21.375 21.328 1 79.94 133 GLU B CA 1
ATOM 2165 C C . GLU B 1 133 ? -15.195 21.656 20.266 1 79.94 133 GLU B C 1
ATOM 2167 O O . GLU B 1 133 ? -16.375 21.359 20.453 1 79.94 133 GLU B O 1
ATOM 2172 N N . GLU B 1 134 ? -14.805 22.219 19.188 1 78.25 134 GLU B N 1
ATOM 2173 C CA . GLU B 1 134 ? -15.727 22.578 18.109 1 78.25 134 GLU B CA 1
ATOM 2174 C C . GLU B 1 134 ? -16.062 21.375 17.25 1 78.25 134 GLU B C 1
ATOM 2176 O O . GLU B 1 134 ? -17.094 21.359 16.578 1 78.25 134 GLU B O 1
ATOM 2181 N N . LEU B 1 135 ? -15.211 20.422 17.141 1 71.5 135 LEU B N 1
ATOM 2182 C CA . LEU B 1 135 ? -15.406 19.312 16.219 1 71.5 135 LEU B CA 1
ATOM 2183 C C . LEU B 1 135 ? -16.141 18.156 16.891 1 71.5 135 LEU B C 1
ATOM 2185 O O . LEU B 1 135 ? -16.906 17.438 16.25 1 71.5 135 LEU B O 1
ATOM 2189 N N . ILE B 1 136 ? -15.781 17.75 18.141 1 65.31 136 ILE B N 1
ATOM 2190 C CA . ILE B 1 136 ? -16.438 16.625 18.797 1 65.31 136 ILE B CA 1
ATOM 2191 C C . ILE B 1 136 ? -17.438 17.141 19.844 1 65.31 136 ILE B C 1
ATOM 2193 O O . ILE B 1 136 ? -17.031 17.734 20.844 1 65.31 136 ILE B O 1
ATOM 2197 N N . PRO B 1 137 ? -18.625 17.344 19.297 1 54.06 137 PRO B N 1
ATOM 2198 C CA . PRO B 1 137 ? -19.562 17.844 20.297 1 54.06 137 PRO B CA 1
ATOM 2199 C C . PRO B 1 137 ? -19.391 17.188 21.656 1 54.06 137 PRO B C 1
ATOM 2201 O O . PRO B 1 137 ? -19.078 15.992 21.734 1 54.06 137 PRO B O 1
ATOM 2204 N N . GLN B 1 138 ? -19.172 17.953 22.703 1 42.84 138 GLN B N 1
ATOM 2205 C CA . GLN B 1 138 ? -19.281 17.5 24.094 1 42.84 138 GLN B CA 1
ATOM 2206 C C . GLN B 1 138 ? -20.625 16.828 24.328 1 42.84 138 GLN B C 1
ATOM 2208 O O . GLN B 1 138 ? -21.641 17.203 23.719 1 42.84 138 GLN B O 1
#

Sequence (276 aa):
MIEMYVKNVVFFEEGGGFAVLLCDKNNKMVLPIFIGPLEAQSIALALEKQKLPRPLTHDLIVEIMQKFSISIQKAIITDIKDGTYYAELYLRDYNNVISVIDSRPSDAIALALRVNCPIYMAPKLIEFTYKYEELIPQMIEMYVKNVVFFEEGGGFAVLLCDKNNKMVLPIFIGPLEAQSIALALEKQKLPRPLTHDLIVEIMQKFSISIQKAIITDIKDGTYYAELYLRDYNNVISVIDSRPSDAIALALRVNCPIYMAPKLIEFTYKYEELIPQ

Nearest PDB structures (foldseek):
  1vjl-assembly1_A  TM=9.602E-01  e=5.799E-15  Thermotoga maritima
  1sj5-assembly1_A  TM=9.631E-01  e=1.244E-14  Thermotoga maritima
  1sj5-assembly1_B  TM=9.584E-01  e=2.999E-14  Thermotoga maritima
  1vjl-assembly1_B  TM=9.516E-01  e=2.828E-14  Thermotoga maritima
  7zpk-assembly1_C  TM=2.624E-01  e=6.477E-02  Mus musculus

Radius of gyration: 20.23 Å; Cα contacts (8 Å, |Δi|>4): 553; chains: 2; bounding box: 48×57×48 Å

Foldseek 3Di:
DFWWDFPAWDFDPVPTWIWTWIAGPVLFWTATAIDHPVLRVLLVCLQVVDDDPDDDPLSVVVVVCVVQAKDWAEKEFEDDDPSATWIWTWIAGPVRDTDIDIDGPSSRSSNCSNRVHIYYYDPVCRVNIDGSCVPDPD/DFWWDFPAWDFDPVPTWIWTWIAGPVLFWTATAIDHPVLRVLLRCLQVVDDDPDDDPLSVVVVVCVVQAKDWAEKEFEDDDPSATWIWTWIAGPVRDTDIDIDGPSSRSSNCSNRVHIYYYDPVCRVNIDGSCVPDPD

pLDDT: mean 92.54, std 8.54, range [42.84, 98.81]

Secondary structure (DSSP, 8-state):
-EEEEEEEEEEETTTTEEEEEEEETTS--EEEEEE-HHHHHHHHHHHTTPPPSS--HHHHHHHHHHHTT-EEEEEEEEEEETTEEEEEEEEE-TT--EEEEEE-HHHHHHHHHHHT--EEE-GGGGGG-B-HHHHS--/-EEEEEEEEEEETTTTEEEEEEEETTS--EEEEEE-HHHHHHHHHHHTTPPPSS--HHHHHHHHHHHTT-EEEEEEEEEEETTEEEEEEEEE-TT--EEEEEE-HHHHHHHHHHHT--EEE-GGGGGG-B-HHHHS--